Protein AF-A0A844TNK3-F1 (afdb_monomer_lite)

Foldseek 3Di:
DDDDQLDDDDPPPDDDDDPDDDDDDPPVVVLVVLLVVLQVVVLVCLVVLPLVVLLVQLVDPVSLLSPLVSLSRDLCGSLLVSLLVVSPSNNLSCLQRPDLVSQCDAHNPKGDGSLLSLLLAADPRGPCVLVVVLVSNLVSLVVHPVHCPDDCVPVCVSVVVVPPDPDDSLVSLACNQCDAIPQQDGSLNSNVVSLVLSNNQVSVVSVRDQCRAGNVRDGVVVVLVPDDPCCNCVSNCVNCVVPPRPPVVVCVVVVVD

Radius of gyration: 19.81 Å; chains: 1; bounding box: 47×44×54 Å

Structure (mmCIF, N/CA/C/O backbone):
data_AF-A0A844TNK3-F1
#
_entry.id   AF-A0A844TNK3-F1
#
loop_
_atom_site.group_PDB
_atom_site.id
_atom_site.type_symbol
_atom_site.label_atom_id
_atom_site.label_alt_id
_atom_site.label_comp_id
_atom_site.label_asym_id
_atom_site.label_entity_id
_atom_site.label_seq_id
_atom_site.pdbx_PDB_ins_code
_atom_site.Cartn_x
_atom_site.Cartn_y
_atom_site.Cartn_z
_atom_site.occupancy
_atom_site.B_iso_or_equiv
_atom_site.auth_seq_id
_atom_site.auth_comp_id
_atom_site.auth_asym_id
_atom_site.auth_atom_id
_atom_site.pdbx_PDB_model_num
ATOM 1 N N . MET A 1 1 ? 23.706 -21.342 -0.327 1.00 30.72 1 MET A N 1
ATOM 2 C CA . MET A 1 1 ? 22.531 -21.122 0.538 1.00 30.72 1 MET A CA 1
ATOM 3 C C . MET A 1 1 ? 22.368 -19.632 0.734 1.00 30.72 1 MET A C 1
ATOM 5 O O . MET A 1 1 ? 22.991 -19.133 1.653 1.00 30.72 1 MET A O 1
ATOM 9 N N . ILE A 1 2 ? 21.614 -18.955 -0.133 1.00 25.58 2 ILE A N 1
ATOM 10 C CA . ILE A 1 2 ? 20.722 -17.843 0.233 1.00 25.58 2 ILE A CA 1
ATOM 11 C C . ILE A 1 2 ? 19.610 -17.893 -0.824 1.00 25.58 2 ILE A C 1
ATOM 13 O O . ILE A 1 2 ? 19.793 -17.446 -1.951 1.00 25.58 2 ILE A O 1
ATOM 17 N N . GLU A 1 3 ? 18.521 -18.584 -0.493 1.00 30.73 3 GLU A N 1
ATOM 18 C CA . GLU A 1 3 ? 17.228 -18.426 -1.154 1.00 30.73 3 GLU A CA 1
ATOM 19 C C . GLU A 1 3 ? 16.450 -17.413 -0.320 1.00 30.73 3 GLU A C 1
ATOM 21 O O . GLU A 1 3 ? 16.136 -17.680 0.837 1.00 30.73 3 GLU A O 1
ATOM 26 N N . ALA A 1 4 ? 16.148 -16.267 -0.911 1.00 26.22 4 ALA A N 1
ATOM 27 C CA . ALA A 1 4 ? 15.059 -15.401 -0.490 1.00 26.22 4 ALA A CA 1
ATOM 28 C C . ALA A 1 4 ? 14.430 -14.871 -1.780 1.00 26.22 4 ALA A C 1
ATOM 30 O O . ALA A 1 4 ? 14.694 -13.765 -2.234 1.00 26.22 4 ALA A O 1
ATOM 31 N N . LYS A 1 5 ? 13.690 -15.750 -2.463 1.00 34.41 5 LYS A N 1
ATOM 32 C CA . LYS A 1 5 ? 12.778 -15.332 -3.527 1.00 34.41 5 LYS A CA 1
ATOM 33 C C . LYS A 1 5 ? 11.530 -14.807 -2.831 1.00 34.41 5 LYS A C 1
ATOM 35 O O . LYS A 1 5 ? 10.996 -15.507 -1.972 1.00 34.41 5 LYS A O 1
ATOM 40 N N . ASN A 1 6 ? 11.069 -13.618 -3.203 1.00 30.31 6 ASN A N 1
ATOM 41 C CA . ASN A 1 6 ? 9.762 -13.100 -2.810 1.00 30.31 6 ASN A CA 1
ATOM 42 C C . ASN A 1 6 ? 8.671 -14.069 -3.294 1.00 30.31 6 ASN A C 1
ATOM 44 O O . ASN A 1 6 ? 8.197 -14.001 -4.426 1.00 30.31 6 ASN A O 1
ATOM 48 N N . VAL A 1 7 ? 8.308 -15.020 -2.438 1.00 30.95 7 VAL A N 1
ATOM 49 C CA . VAL A 1 7 ? 7.219 -15.968 -2.648 1.00 30.95 7 VAL A CA 1
ATOM 50 C C . VAL A 1 7 ? 6.104 -15.563 -1.695 1.00 30.95 7 VAL A C 1
ATOM 52 O O . VAL A 1 7 ? 6.303 -15.507 -0.483 1.00 30.95 7 VAL A O 1
ATOM 55 N N . MET A 1 8 ? 4.923 -15.258 -2.237 1.00 29.70 8 MET A N 1
ATOM 56 C CA . MET A 1 8 ? 3.724 -15.087 -1.414 1.00 29.70 8 MET A CA 1
ATOM 57 C C . MET A 1 8 ? 3.408 -16.385 -0.654 1.00 29.70 8 MET A C 1
ATOM 59 O O . MET A 1 8 ? 3.579 -17.466 -1.222 1.00 29.70 8 MET A O 1
ATOM 63 N N . PRO A 1 9 ? 2.911 -16.311 0.594 1.00 27.38 9 PRO A N 1
ATOM 64 C CA . PRO A 1 9 ? 2.612 -17.503 1.375 1.00 27.38 9 PRO A CA 1
ATOM 65 C C . PRO A 1 9 ? 1.495 -18.311 0.698 1.00 27.38 9 PRO A C 1
ATOM 67 O O . PRO A 1 9 ? 0.414 -17.792 0.423 1.00 27.38 9 PRO A O 1
ATOM 70 N N . SER A 1 10 ? 1.760 -19.588 0.410 1.00 31.62 10 SER A N 1
ATOM 71 C CA . SER A 1 10 ? 0.723 -20.545 0.008 1.00 31.62 10 SER A CA 1
ATOM 72 C C . SER A 1 10 ? -0.099 -20.948 1.230 1.00 31.62 10 SER A C 1
ATOM 74 O O . SER A 1 10 ? 0.485 -21.165 2.292 1.00 31.62 10 SER A O 1
ATOM 76 N N . VAL A 1 11 ? -1.404 -21.153 1.069 1.00 38.62 11 VAL A N 1
ATOM 77 C CA . VAL A 1 11 ? -2.279 -21.580 2.173 1.00 38.62 11 VAL A CA 1
ATOM 78 C C . VAL A 1 11 ? -2.012 -23.036 2.609 1.00 38.62 11 VAL A C 1
ATOM 80 O O . VAL A 1 11 ? -2.251 -23.350 3.766 1.00 38.62 11 VAL A O 1
ATOM 83 N N . ASP A 1 12 ? -1.403 -23.888 1.766 1.00 31.17 12 ASP A N 1
ATOM 84 C CA . ASP A 1 12 ? -1.268 -25.337 2.047 1.00 31.17 12 ASP A CA 1
ATOM 85 C C . ASP A 1 12 ? 0.146 -25.945 1.869 1.00 31.17 12 ASP A C 1
ATOM 87 O O . ASP A 1 12 ? 0.306 -27.163 1.787 1.00 31.17 12 ASP A O 1
ATOM 91 N N . GLY A 1 13 ? 1.205 -2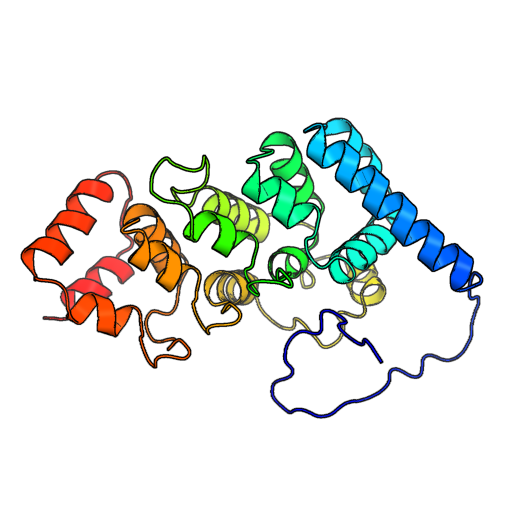5.131 1.831 1.00 32.44 13 GLY A N 1
ATOM 92 C CA . GLY A 1 13 ? 2.592 -25.582 2.047 1.00 32.44 13 GLY A CA 1
ATOM 93 C C . GLY A 1 13 ? 3.145 -26.666 1.105 1.00 32.44 13 GLY A C 1
ATOM 94 O O . GLY A 1 13 ? 4.135 -27.310 1.452 1.00 32.44 13 GLY A O 1
ATOM 95 N N . THR A 1 14 ? 2.553 -26.891 -0.071 1.00 28.20 14 THR A N 1
ATOM 96 C CA . THR A 1 14 ? 3.011 -27.919 -1.019 1.00 28.20 14 THR A CA 1
ATOM 97 C C . THR A 1 14 ? 3.582 -27.300 -2.294 1.00 28.20 14 THR A C 1
ATOM 99 O O . THR A 1 14 ? 2.940 -26.543 -3.014 1.00 28.20 14 THR A O 1
ATOM 102 N N . TYR A 1 15 ? 4.857 -27.614 -2.522 1.00 33.97 15 TYR A N 1
ATOM 103 C CA . TYR A 1 15 ? 5.708 -27.147 -3.611 1.00 33.97 15 TYR A CA 1
ATOM 104 C C . TYR A 1 15 ? 5.464 -27.998 -4.865 1.00 33.97 15 TYR A C 1
ATOM 106 O O . TYR A 1 15 ? 5.690 -29.208 -4.826 1.00 33.97 15 TYR A O 1
ATOM 114 N N . VAL A 1 16 ? 5.035 -27.388 -5.974 1.00 27.34 16 VAL A N 1
ATOM 115 C CA . VAL A 1 16 ? 4.985 -28.049 -7.291 1.00 27.34 16 VAL A CA 1
ATOM 116 C C . VAL A 1 16 ? 5.905 -27.285 -8.252 1.00 27.34 16 VAL A C 1
ATOM 118 O O . VAL A 1 16 ? 5.646 -26.111 -8.519 1.00 27.34 16 VAL A O 1
ATOM 121 N N . PRO A 1 17 ? 6.997 -27.895 -8.750 1.00 25.58 17 PRO A N 1
ATOM 122 C CA . PRO A 1 17 ? 7.856 -27.281 -9.759 1.00 25.58 17 PRO A CA 1
ATOM 123 C C . PRO A 1 17 ? 7.114 -27.156 -11.098 1.00 25.58 17 PRO A C 1
ATOM 125 O O . PRO A 1 17 ? 6.523 -28.124 -11.571 1.00 25.58 17 PRO A O 1
ATOM 128 N N . LEU A 1 18 ? 7.161 -25.974 -11.719 1.00 30.47 18 LEU A N 1
ATOM 129 C CA . LEU A 1 18 ? 6.707 -25.757 -13.096 1.00 30.47 18 LEU A CA 1
ATOM 130 C C . LEU A 1 18 ? 7.738 -26.350 -14.074 1.00 30.47 18 LEU A C 1
ATOM 132 O O . LEU A 1 18 ? 8.722 -25.694 -14.417 1.00 30.47 18 LEU A O 1
ATOM 136 N N . ASP A 1 19 ? 7.509 -27.587 -14.519 1.00 30.50 19 ASP A N 1
ATOM 137 C CA . ASP A 1 19 ? 8.165 -28.158 -15.700 1.00 30.50 19 ASP A CA 1
ATOM 138 C C . ASP A 1 19 ? 7.503 -27.579 -16.962 1.00 30.50 19 ASP A C 1
ATOM 140 O O . ASP A 1 19 ? 6.449 -28.037 -17.401 1.00 30.50 19 ASP A O 1
ATOM 144 N N . LEU A 1 20 ? 8.115 -26.545 -17.545 1.00 33.28 20 LEU A N 1
ATOM 145 C CA . LEU A 1 20 ? 7.773 -26.040 -18.877 1.00 33.28 20 LEU A CA 1
ATOM 146 C C . LEU A 1 20 ? 8.831 -26.526 -19.874 1.00 33.28 20 LEU A C 1
ATOM 148 O O . LEU A 1 20 ? 9.992 -26.108 -19.840 1.00 33.28 20 LEU A O 1
ATOM 152 N N . GLU A 1 21 ? 8.408 -27.461 -20.727 1.00 32.81 21 GLU A N 1
ATOM 153 C CA . GLU A 1 21 ? 9.190 -28.041 -21.814 1.00 32.81 21 GLU A CA 1
ATOM 154 C C . GLU A 1 21 ? 9.636 -26.993 -22.846 1.00 32.81 21 GLU A C 1
ATOM 156 O O . GLU A 1 21 ? 9.006 -25.964 -23.080 1.00 32.81 21 GLU A O 1
ATOM 161 N N . ALA A 1 22 ? 10.779 -27.301 -23.450 1.00 40.62 22 ALA A N 1
ATOM 162 C CA . ALA A 1 22 ? 11.589 -26.464 -24.314 1.00 40.62 22 ALA A CA 1
ATOM 163 C C . ALA A 1 22 ? 10.878 -25.949 -25.578 1.00 40.62 22 ALA A C 1
ATOM 165 O O . ALA A 1 22 ? 10.460 -26.742 -26.421 1.00 40.62 22 ALA A O 1
ATOM 166 N N . GLN A 1 23 ? 10.901 -24.627 -25.771 1.00 35.19 23 GLN A N 1
ATOM 167 C CA . GLN A 1 23 ? 10.960 -23.973 -27.081 1.00 35.19 23 GLN A CA 1
ATOM 168 C C . GLN A 1 23 ? 11.512 -22.543 -26.912 1.00 35.19 23 GLN A C 1
ATOM 170 O O . GLN A 1 23 ? 11.004 -21.771 -26.108 1.00 35.19 23 GLN A O 1
ATOM 175 N N . ASP A 1 24 ? 12.610 -22.262 -27.622 1.00 43.66 24 ASP A N 1
ATOM 176 C CA . ASP A 1 24 ? 13.269 -20.961 -27.829 1.00 43.66 24 ASP A CA 1
ATOM 177 C C . ASP A 1 24 ? 13.580 -20.116 -26.579 1.00 43.66 24 ASP A C 1
ATOM 179 O O . ASP A 1 24 ? 13.046 -19.031 -26.369 1.00 43.66 24 ASP A O 1
ATOM 183 N N . GLN A 1 25 ? 14.517 -20.599 -25.756 1.00 46.62 25 GLN A N 1
ATOM 184 C CA . GLN A 1 25 ? 15.120 -19.796 -24.690 1.00 46.62 25 GLN A CA 1
ATOM 185 C C . GLN A 1 25 ? 16.223 -18.903 -25.280 1.00 46.62 25 GLN A C 1
ATOM 187 O O . GLN A 1 25 ? 17.280 -19.409 -25.667 1.00 46.62 25 GLN A O 1
ATOM 192 N N . GLU A 1 26 ? 16.030 -17.577 -25.274 1.00 53.75 26 GLU A N 1
ATOM 193 C CA . GLU A 1 26 ? 17.166 -16.666 -25.065 1.00 53.75 26 GLU A CA 1
ATOM 194 C C . GLU A 1 26 ? 18.015 -17.242 -23.919 1.00 53.75 26 GLU A C 1
ATOM 196 O O . GLU A 1 26 ? 17.450 -17.751 -22.939 1.00 53.75 26 GLU A O 1
ATOM 201 N N . PRO A 1 27 ? 19.356 -17.258 -24.023 1.00 63.34 27 PRO A N 1
ATOM 202 C CA . PRO A 1 27 ? 20.173 -17.831 -22.966 1.00 63.34 27 PRO A CA 1
ATOM 203 C C . PRO A 1 27 ? 19.810 -17.115 -21.662 1.00 63.34 27 PRO A C 1
ATOM 205 O O . PRO A 1 27 ? 19.945 -15.900 -21.585 1.00 63.34 27 PRO A O 1
ATOM 208 N N . ARG A 1 28 ? 19.327 -17.858 -20.651 1.00 64.94 28 ARG A N 1
ATOM 209 C CA . ARG A 1 28 ? 18.784 -17.309 -19.384 1.00 64.94 28 ARG A CA 1
ATOM 210 C C . ARG A 1 28 ? 19.639 -16.187 -18.775 1.00 64.94 28 ARG A C 1
ATOM 212 O O . ARG A 1 28 ? 19.110 -15.267 -18.179 1.00 64.94 28 ARG A O 1
ATOM 219 N N . ILE A 1 29 ? 20.953 -16.240 -18.990 1.00 69.75 29 ILE A N 1
ATOM 220 C CA . ILE A 1 29 ? 21.923 -15.222 -18.568 1.00 69.75 29 ILE A CA 1
ATOM 221 C C . ILE A 1 29 ? 21.682 -13.855 -19.242 1.00 69.75 29 ILE A C 1
ATOM 223 O O . ILE A 1 29 ? 21.763 -12.831 -18.573 1.00 69.75 29 ILE A O 1
ATOM 227 N N . GLU A 1 30 ? 21.403 -13.815 -20.547 1.00 75.69 30 GLU A N 1
ATOM 228 C CA . GLU A 1 30 ? 21.105 -12.571 -21.276 1.00 75.69 30 GLU A CA 1
ATOM 229 C C . GLU A 1 30 ? 19.744 -11.998 -20.869 1.00 75.69 30 GLU A C 1
ATOM 231 O O . GLU A 1 30 ? 19.615 -10.784 -20.712 1.00 75.69 30 GLU A O 1
ATOM 236 N N . HIS A 1 31 ? 18.762 -12.870 -20.624 1.00 77.88 31 HIS A N 1
ATOM 237 C CA . HIS A 1 31 ? 17.445 -12.488 -20.119 1.00 77.88 31 HIS A CA 1
ATOM 238 C C . HIS A 1 31 ? 17.534 -11.848 -18.724 1.00 77.88 31 HIS A C 1
ATOM 240 O O . HIS A 1 31 ? 17.076 -10.723 -18.531 1.00 77.88 31 HIS A O 1
ATOM 246 N N . ASP A 1 32 ? 18.194 -12.511 -17.770 1.00 75.62 32 ASP A N 1
ATOM 247 C CA . ASP A 1 32 ? 18.349 -12.008 -16.400 1.00 75.62 32 ASP A CA 1
ATOM 248 C C . ASP A 1 32 ? 19.133 -10.682 -16.373 1.00 75.62 32 ASP A C 1
ATOM 250 O O . ASP A 1 32 ? 18.745 -9.734 -15.689 1.00 75.62 32 ASP A O 1
ATOM 254 N N . ALA A 1 33 ? 20.181 -10.557 -17.198 1.00 82.19 33 ALA A N 1
ATOM 255 C CA . ALA A 1 33 ? 20.924 -9.305 -17.352 1.00 82.19 33 ALA A CA 1
ATOM 256 C C . ALA A 1 33 ? 20.053 -8.171 -17.925 1.00 82.19 33 ALA A C 1
ATOM 258 O O . ALA A 1 33 ? 20.218 -7.001 -17.566 1.00 82.19 33 ALA A O 1
ATOM 259 N N . ARG A 1 34 ? 19.109 -8.500 -18.816 1.00 81.25 34 ARG A N 1
ATOM 260 C CA . ARG A 1 34 ? 18.163 -7.531 -19.374 1.00 81.25 34 ARG A CA 1
ATOM 261 C C . ARG A 1 34 ? 17.149 -7.071 -18.329 1.00 81.25 34 ARG A C 1
ATOM 263 O O . ARG A 1 34 ? 16.899 -5.868 -18.250 1.00 81.25 34 ARG A O 1
ATOM 270 N N . VAL A 1 35 ? 16.616 -7.992 -17.523 1.00 81.00 35 VAL A N 1
ATOM 271 C CA . VAL A 1 35 ? 15.717 -7.690 -16.395 1.00 81.00 35 VAL A CA 1
ATOM 272 C C . VAL A 1 35 ? 16.406 -6.772 -15.386 1.00 81.00 35 VAL A C 1
ATOM 274 O O . VAL A 1 35 ? 15.840 -5.746 -15.004 1.00 81.00 35 VAL A O 1
ATOM 277 N N . GLU A 1 36 ? 17.646 -7.080 -15.002 1.00 83.06 36 GLU A N 1
ATOM 278 C CA . GLU A 1 36 ? 18.421 -6.267 -14.058 1.00 83.06 36 GLU A CA 1
ATOM 279 C C . GLU A 1 36 ? 18.688 -4.858 -14.611 1.00 83.06 36 GLU A C 1
ATOM 281 O O . GLU A 1 36 ? 18.442 -3.858 -13.930 1.00 83.06 36 GLU A O 1
ATOM 286 N N . SER A 1 37 ? 19.123 -4.760 -15.872 1.00 86.19 37 SER A N 1
ATOM 287 C CA . SER A 1 37 ? 19.380 -3.475 -16.530 1.00 86.19 37 SER A CA 1
ATOM 288 C C . SER A 1 37 ? 18.127 -2.600 -16.599 1.00 86.19 37 SER A C 1
ATOM 290 O O . SER A 1 37 ? 18.209 -1.411 -16.297 1.00 86.19 37 SER A O 1
ATOM 292 N N . LEU A 1 38 ? 16.980 -3.169 -16.985 1.00 84.25 38 LEU A N 1
ATOM 293 C CA . LEU A 1 38 ? 15.709 -2.440 -17.070 1.00 84.25 38 LEU A CA 1
ATOM 294 C C . LEU A 1 38 ? 15.199 -2.023 -15.688 1.00 84.25 38 LEU A C 1
ATOM 296 O O . LEU A 1 38 ? 14.701 -0.911 -15.521 1.00 84.25 38 LEU A O 1
ATOM 300 N N . SER A 1 39 ? 15.352 -2.889 -14.685 1.00 83.75 39 SER A N 1
ATOM 301 C CA . SER A 1 39 ? 14.960 -2.587 -13.304 1.00 83.75 39 SER A CA 1
ATOM 302 C C . SER A 1 39 ? 15.769 -1.425 -12.736 1.00 83.75 39 SER A C 1
ATOM 304 O O . SER A 1 39 ? 15.210 -0.541 -12.084 1.00 83.75 39 SER A O 1
ATOM 306 N N . LYS A 1 40 ? 17.076 -1.396 -13.026 1.00 86.12 40 LYS A N 1
ATOM 307 C CA . LYS A 1 40 ? 17.966 -0.301 -12.642 1.00 86.12 40 LYS A CA 1
ATOM 308 C C . LYS A 1 40 ? 17.610 1.000 -13.359 1.00 86.12 40 LYS A C 1
ATOM 310 O O . LYS A 1 40 ? 17.485 2.026 -12.701 1.00 86.12 40 LYS A O 1
ATOM 315 N N . GLU A 1 41 ? 17.413 0.947 -14.675 1.00 88.38 41 GLU A N 1
ATOM 316 C CA . GLU A 1 41 ? 17.029 2.114 -15.477 1.00 88.38 41 GLU A CA 1
ATOM 317 C C . GLU A 1 41 ? 15.707 2.717 -14.986 1.00 88.38 41 GLU A C 1
ATOM 319 O O . GLU A 1 41 ? 15.616 3.926 -14.777 1.00 88.38 41 GLU A O 1
ATOM 324 N N . LEU A 1 42 ? 14.704 1.881 -14.695 1.00 85.25 42 LEU A N 1
ATOM 325 C CA . LEU A 1 42 ? 13.476 2.390 -14.101 1.00 85.25 42 LEU A CA 1
ATOM 326 C C . LEU A 1 42 ? 13.736 3.001 -12.725 1.00 85.25 42 LEU A C 1
ATOM 328 O O . LEU A 1 42 ? 13.212 4.073 -12.441 1.00 85.25 42 LEU A O 1
ATOM 332 N N . HIS A 1 43 ? 14.495 2.330 -11.856 1.00 86.56 43 HIS A N 1
ATOM 333 C CA . HIS A 1 43 ? 14.774 2.865 -10.526 1.00 86.56 43 HIS A CA 1
ATOM 334 C C . HIS A 1 43 ? 15.402 4.263 -10.605 1.00 86.56 43 HIS A C 1
ATOM 336 O O . HIS A 1 43 ? 14.985 5.155 -9.874 1.00 86.56 43 HIS A O 1
ATOM 342 N N . GLU A 1 44 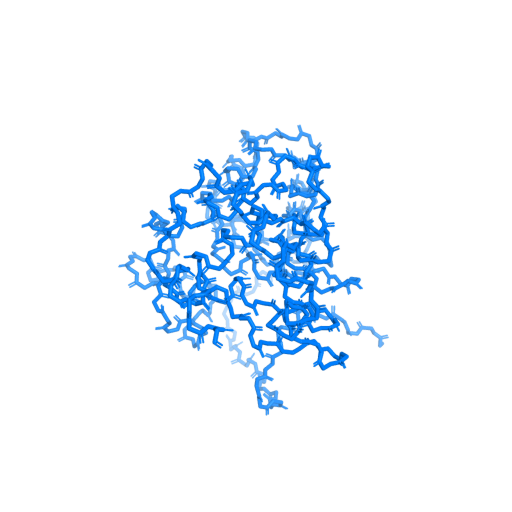? 16.321 4.483 -11.546 1.00 88.69 44 GLU A N 1
ATOM 343 C CA . GLU A 1 44 ? 16.898 5.802 -11.826 1.00 88.69 44 GLU A CA 1
ATOM 344 C C . GLU A 1 44 ? 15.832 6.812 -12.293 1.00 88.69 44 GLU A C 1
ATOM 346 O O . GLU A 1 44 ? 15.780 7.930 -11.781 1.00 88.69 44 GLU A O 1
ATOM 351 N N . TYR A 1 45 ? 14.928 6.438 -13.206 1.00 90.00 45 TYR A N 1
ATOM 352 C CA . TYR A 1 45 ? 13.842 7.330 -13.646 1.00 90.00 45 TYR A CA 1
ATOM 353 C C . TYR A 1 45 ? 12.840 7.661 -12.539 1.00 90.00 45 TYR A C 1
ATOM 355 O O . TYR A 1 45 ? 12.369 8.795 -12.466 1.00 90.00 45 TYR A O 1
ATOM 363 N N . VAL A 1 46 ? 12.552 6.706 -11.654 1.00 88.25 46 VAL A N 1
ATOM 364 C CA . VAL A 1 46 ? 11.706 6.917 -10.475 1.00 88.25 46 VAL A CA 1
ATOM 365 C C . VAL A 1 46 ? 12.394 7.865 -9.490 1.00 88.25 46 VAL A C 1
ATOM 367 O O . VAL A 1 46 ? 11.758 8.792 -9.003 1.00 88.25 46 VAL A O 1
ATOM 370 N N . GLN A 1 47 ? 13.694 7.688 -9.235 1.00 88.31 47 GLN A N 1
ATOM 371 C CA . GLN A 1 47 ? 14.478 8.585 -8.376 1.00 88.31 47 GLN A CA 1
ATOM 372 C C . GLN A 1 47 ? 14.523 10.026 -8.897 1.00 88.31 47 GLN A C 1
ATOM 374 O O . GLN A 1 47 ? 14.588 10.969 -8.112 1.00 88.31 47 GLN A O 1
ATOM 379 N N . LEU A 1 48 ? 14.488 10.197 -10.218 1.00 89.12 48 LEU A N 1
ATOM 380 C CA . LEU A 1 48 ? 14.438 11.503 -10.875 1.00 89.12 48 LEU A CA 1
ATOM 381 C C . LEU A 1 48 ? 13.014 12.074 -10.998 1.00 89.12 48 LEU A C 1
ATOM 383 O O . LEU A 1 48 ? 12.867 13.159 -11.557 1.00 89.12 48 LEU A O 1
ATOM 387 N N . ASP A 1 49 ? 11.992 11.351 -10.523 1.00 88.19 49 ASP A N 1
ATOM 388 C CA . ASP A 1 49 ? 10.563 11.652 -10.705 1.00 88.19 49 ASP A CA 1
ATOM 389 C C . ASP A 1 49 ? 10.192 11.936 -12.177 1.00 88.19 49 ASP A C 1
ATOM 391 O O . ASP A 1 49 ? 9.375 12.795 -12.507 1.00 88.19 49 ASP A O 1
ATOM 395 N N . ASN A 1 50 ? 10.834 11.221 -13.109 1.00 91.00 50 ASN A N 1
ATOM 396 C CA . ASN A 1 50 ? 10.667 11.440 -14.542 1.00 91.00 50 ASN A CA 1
ATOM 397 C C . ASN A 1 50 ? 9.522 10.588 -15.104 1.00 91.00 50 ASN A C 1
ATOM 399 O O . ASN A 1 50 ? 9.734 9.535 -15.711 1.00 91.00 50 ASN A O 1
ATOM 403 N N . ALA A 1 51 ? 8.293 11.066 -14.915 1.00 89.62 51 ALA A N 1
ATOM 404 C CA . ALA A 1 51 ? 7.082 10.375 -15.351 1.00 89.62 51 ALA A CA 1
ATOM 405 C C . ALA A 1 51 ? 7.031 10.103 -16.865 1.00 89.62 51 ALA A C 1
ATOM 407 O O . ALA A 1 51 ? 6.484 9.082 -17.283 1.00 89.62 51 ALA A O 1
ATOM 408 N N . ASP A 1 52 ? 7.609 10.979 -17.691 1.00 90.12 52 ASP A N 1
ATOM 409 C CA . ASP A 1 52 ? 7.626 10.806 -19.146 1.00 90.12 52 ASP A CA 1
ATOM 410 C C . ASP A 1 52 ? 8.538 9.648 -19.560 1.00 90.12 52 ASP A C 1
ATOM 412 O O . ASP A 1 52 ? 8.108 8.773 -20.309 1.00 90.12 52 ASP A O 1
ATOM 416 N N . ALA A 1 53 ? 9.744 9.567 -18.990 1.00 88.50 53 ALA A N 1
ATOM 417 C CA . ALA A 1 53 ? 10.657 8.454 -19.246 1.00 88.50 53 ALA A CA 1
ATOM 418 C C . ALA A 1 53 ? 10.090 7.117 -18.748 1.00 88.50 53 ALA A C 1
ATOM 420 O O . ALA A 1 53 ? 10.180 6.106 -19.445 1.00 88.50 53 ALA A O 1
ATOM 421 N N . VAL A 1 54 ? 9.447 7.110 -17.573 1.00 87.69 54 VAL A N 1
ATOM 422 C CA . VAL A 1 54 ? 8.745 5.922 -17.059 1.00 87.69 54 VAL A CA 1
ATOM 423 C C . VAL A 1 54 ? 7.615 5.512 -18.006 1.00 87.69 54 VAL A C 1
ATOM 425 O O . VAL A 1 54 ? 7.457 4.329 -18.307 1.00 87.69 54 VAL A O 1
ATOM 428 N N . ARG A 1 55 ? 6.843 6.474 -18.524 1.00 88.81 55 ARG A N 1
ATOM 429 C CA . ARG A 1 55 ? 5.750 6.199 -19.462 1.00 88.81 55 ARG A CA 1
ATOM 430 C C . ARG A 1 55 ? 6.265 5.628 -20.774 1.00 88.81 55 ARG A C 1
ATOM 432 O O . ARG A 1 55 ? 5.688 4.658 -21.260 1.00 88.81 55 ARG A O 1
ATOM 439 N N . ASP A 1 56 ? 7.333 6.188 -21.326 1.00 87.94 56 ASP A N 1
ATOM 440 C CA . ASP A 1 56 ? 7.946 5.704 -22.563 1.00 87.94 56 ASP A CA 1
ATOM 441 C C . ASP A 1 56 ? 8.505 4.287 -22.381 1.00 87.94 56 ASP A C 1
ATOM 443 O O . ASP A 1 56 ? 8.285 3.417 -23.228 1.00 87.94 56 ASP A O 1
ATOM 447 N N . LEU A 1 57 ? 9.141 4.018 -21.235 1.00 85.19 57 LEU A N 1
ATOM 448 C CA . LEU A 1 57 ? 9.678 2.701 -20.898 1.00 85.19 57 LEU A CA 1
ATOM 449 C C . LEU A 1 57 ? 8.573 1.639 -20.787 1.00 85.19 57 LEU A C 1
ATOM 451 O O . LEU A 1 57 ? 8.721 0.540 -21.329 1.00 85.19 57 LEU A O 1
ATOM 455 N N . LEU A 1 58 ? 7.461 1.982 -20.126 1.00 81.12 58 LEU A N 1
ATOM 456 C CA . LEU A 1 58 ? 6.308 1.099 -19.909 1.00 81.12 58 LEU A CA 1
ATOM 457 C C . LEU A 1 58 ? 5.349 1.025 -21.107 1.00 81.12 58 LEU A C 1
ATOM 459 O O . LEU A 1 58 ? 4.463 0.176 -21.120 1.00 81.12 58 LEU A O 1
ATOM 463 N N . SER A 1 59 ? 5.510 1.880 -22.121 1.00 81.50 59 SER A N 1
ATOM 464 C CA . SER A 1 59 ? 4.695 1.834 -23.347 1.00 81.50 59 SER A CA 1
ATOM 465 C C . SER A 1 59 ? 5.069 0.675 -24.275 1.00 81.50 59 SER A C 1
ATOM 467 O O . SER A 1 59 ? 4.341 0.391 -25.224 1.00 81.50 59 SER A O 1
ATOM 469 N N . ASN A 1 60 ? 6.201 0.011 -24.029 1.00 79.56 60 ASN A N 1
ATOM 470 C CA . ASN A 1 60 ? 6.612 -1.184 -24.753 1.00 79.56 60 ASN A CA 1
ATOM 471 C C . ASN A 1 60 ? 6.206 -2.443 -23.971 1.00 79.56 60 ASN A C 1
ATOM 473 O O . ASN A 1 60 ? 6.814 -2.761 -22.948 1.00 79.56 60 ASN A O 1
ATOM 477 N N . ASP A 1 61 ? 5.229 -3.191 -24.488 1.00 68.19 61 ASP A N 1
ATOM 478 C CA . ASP A 1 61 ? 4.695 -4.406 -23.851 1.00 68.19 61 ASP A CA 1
ATOM 479 C C . ASP A 1 61 ? 5.778 -5.464 -23.555 1.00 68.19 61 ASP A C 1
ATOM 481 O O . ASP A 1 61 ? 5.708 -6.166 -22.545 1.00 68.19 61 ASP A O 1
ATOM 485 N N . GLY A 1 62 ? 6.826 -5.549 -24.386 1.00 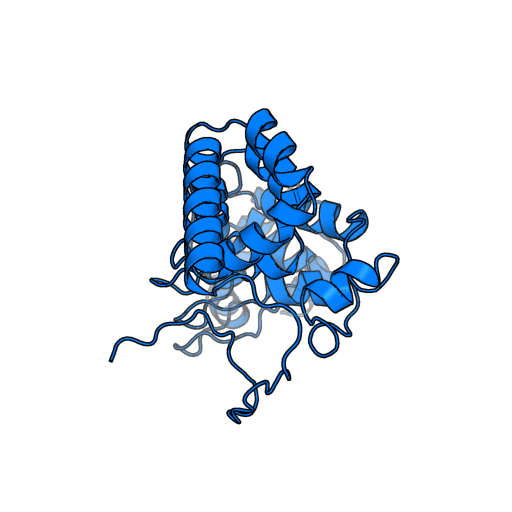70.75 62 GLY A N 1
ATOM 486 C CA . GLY A 1 62 ? 7.956 -6.453 -24.149 1.00 70.75 62 GLY A CA 1
ATOM 487 C C . GLY A 1 62 ? 8.795 -6.054 -22.931 1.00 70.75 62 GLY A C 1
ATOM 488 O O . GLY A 1 62 ? 9.248 -6.913 -22.176 1.00 70.75 62 GLY A O 1
ATOM 489 N N . ASN A 1 63 ? 8.947 -4.749 -22.692 1.00 72.19 63 ASN A N 1
ATOM 490 C CA . ASN A 1 63 ? 9.633 -4.236 -21.507 1.00 72.19 63 ASN A CA 1
ATOM 491 C C . ASN A 1 63 ? 8.771 -4.390 -20.251 1.00 72.19 63 ASN A C 1
ATOM 493 O O . ASN A 1 63 ? 9.318 -4.671 -19.189 1.00 72.19 63 ASN A O 1
ATOM 497 N N . LEU A 1 64 ? 7.444 -4.245 -20.363 1.00 72.38 64 LEU A N 1
ATOM 498 C CA . LEU A 1 64 ? 6.521 -4.376 -19.231 1.00 72.38 64 LEU A CA 1
ATOM 499 C C . LEU A 1 64 ? 6.640 -5.752 -18.559 1.00 72.38 64 LEU A C 1
ATOM 501 O O . LEU A 1 64 ? 6.657 -5.835 -17.333 1.00 72.38 64 LEU A O 1
ATOM 505 N N . LYS A 1 65 ? 6.780 -6.826 -19.348 1.00 72.12 65 LYS A N 1
ATOM 506 C CA . LYS A 1 65 ? 6.941 -8.187 -18.815 1.00 72.12 65 LYS A CA 1
ATOM 507 C C . LYS A 1 65 ? 8.225 -8.339 -17.999 1.00 72.12 65 LYS A C 1
ATOM 509 O O . LYS A 1 65 ? 8.171 -8.744 -16.840 1.00 72.12 65 LYS A O 1
ATOM 514 N N . LEU A 1 66 ? 9.358 -7.980 -18.603 1.00 73.12 66 LEU A N 1
ATOM 515 C CA . LEU A 1 66 ? 10.676 -8.036 -17.963 1.00 73.12 66 LEU A CA 1
ATOM 516 C C . LEU A 1 66 ? 10.721 -7.150 -16.717 1.00 73.12 66 LEU A C 1
ATOM 518 O O . LEU A 1 66 ? 11.342 -7.486 -15.714 1.00 73.12 66 LEU A O 1
ATOM 522 N N . PHE A 1 67 ? 10.023 -6.020 -16.775 1.00 76.69 67 PHE A N 1
ATOM 523 C CA . PHE A 1 67 ? 9.922 -5.098 -15.666 1.00 76.69 67 PHE A CA 1
ATOM 524 C C . PHE A 1 67 ? 9.146 -5.680 -14.479 1.00 76.69 67 PHE A C 1
ATOM 526 O O . PHE A 1 67 ? 9.634 -5.635 -13.351 1.00 76.69 67 PHE A O 1
ATOM 533 N N . VAL A 1 68 ? 7.952 -6.232 -14.714 1.00 73.31 68 VAL A N 1
ATOM 534 C CA . VAL A 1 68 ? 7.151 -6.857 -13.652 1.00 73.31 68 VAL A CA 1
ATOM 535 C C . VAL A 1 68 ? 7.944 -7.989 -12.998 1.00 73.31 68 VAL A C 1
ATOM 537 O O . VAL A 1 68 ? 7.971 -8.087 -11.775 1.00 73.31 68 VAL A O 1
ATOM 540 N N . GLU A 1 69 ? 8.667 -8.786 -13.784 1.00 76.19 69 GLU A N 1
ATOM 541 C CA . GLU A 1 69 ? 9.573 -9.805 -13.252 1.00 76.19 69 GLU A CA 1
ATOM 542 C C . GLU A 1 69 ? 10.672 -9.207 -12.357 1.00 76.19 69 GLU A C 1
ATOM 544 O O . GLU A 1 69 ? 10.877 -9.672 -11.234 1.00 76.19 69 GLU A O 1
ATOM 549 N N . GLY A 1 70 ? 11.314 -8.126 -12.799 1.00 75.00 70 GLY A N 1
ATOM 550 C CA . GLY A 1 70 ? 12.305 -7.400 -12.008 1.00 75.00 70 GLY A CA 1
ATOM 551 C C . GLY A 1 70 ? 11.753 -6.819 -10.702 1.00 75.00 70 GLY A C 1
ATOM 552 O O . GLY A 1 70 ? 12.426 -6.855 -9.670 1.00 75.00 70 GLY A O 1
ATOM 553 N N . LEU A 1 71 ? 10.499 -6.352 -10.696 1.00 77.94 71 LEU A N 1
ATOM 554 C CA . LEU A 1 71 ? 9.831 -5.897 -9.473 1.00 77.94 71 LEU A CA 1
ATOM 555 C C . LEU A 1 71 ? 9.680 -7.015 -8.442 1.00 77.94 71 LEU A C 1
ATOM 557 O O . LEU A 1 71 ? 9.903 -6.766 -7.258 1.00 77.94 71 LEU A O 1
ATOM 561 N N . TYR A 1 72 ? 9.312 -8.223 -8.877 1.00 73.06 72 TYR A N 1
ATOM 562 C CA . TYR A 1 72 ? 9.182 -9.381 -7.989 1.00 73.06 72 TYR A CA 1
ATOM 563 C C . TYR A 1 72 ? 10.533 -9.833 -7.427 1.00 73.06 72 TYR A C 1
ATOM 565 O O . TYR A 1 72 ? 10.596 -10.318 -6.298 1.00 73.06 72 TYR A O 1
ATOM 573 N N . GLN A 1 73 ? 11.615 -9.664 -8.186 1.00 73.19 73 GLN A N 1
ATOM 574 C CA . GLN A 1 73 ? 12.964 -10.034 -7.757 1.00 73.19 73 GLN A CA 1
ATOM 575 C C . GLN A 1 73 ? 13.604 -9.006 -6.810 1.00 73.19 73 GLN A C 1
ATOM 577 O O . GLN A 1 73 ? 14.552 -9.344 -6.102 1.00 73.19 73 GLN A O 1
ATOM 582 N N . SER A 1 74 ? 13.097 -7.769 -6.769 1.00 73.69 74 SER A N 1
ATOM 583 C CA . SER A 1 74 ? 13.662 -6.712 -5.930 1.00 73.69 74 SER A CA 1
ATOM 584 C C . SER A 1 74 ? 13.139 -6.766 -4.484 1.00 73.69 74 SER A C 1
ATOM 586 O O . SER A 1 74 ? 11.923 -6.790 -4.276 1.00 73.69 74 SER A O 1
ATOM 588 N N . PRO A 1 75 ? 14.021 -6.717 -3.467 1.00 70.69 75 PRO A N 1
ATOM 589 C CA . PRO A 1 75 ? 13.619 -6.709 -2.057 1.00 70.69 75 PRO A CA 1
ATOM 590 C C . PRO A 1 75 ? 12.951 -5.396 -1.629 1.00 70.69 75 PRO A C 1
ATOM 592 O O . PRO A 1 75 ? 12.106 -5.374 -0.734 1.00 70.69 75 PRO A O 1
ATOM 595 N N . TYR A 1 76 ? 13.309 -4.295 -2.292 1.00 75.81 76 TYR A N 1
ATOM 596 C CA . TYR A 1 76 ? 12.671 -2.994 -2.158 1.00 75.81 76 TYR A CA 1
ATOM 597 C C . TYR A 1 76 ? 12.449 -2.438 -3.559 1.00 75.81 76 TYR A C 1
ATOM 599 O O . TYR A 1 76 ? 13.322 -1.824 -4.176 1.00 75.81 76 TYR A O 1
ATOM 607 N N . SER A 1 77 ? 11.280 -2.751 -4.108 1.00 82.44 77 SER A N 1
ATOM 608 C CA . SER A 1 77 ? 10.979 -2.442 -5.499 1.00 82.44 77 SER A CA 1
ATOM 609 C C . SER A 1 77 ? 10.882 -0.931 -5.747 1.00 82.44 77 SER A C 1
ATOM 611 O O . SER A 1 77 ? 10.553 -0.153 -4.849 1.00 82.44 77 SER A O 1
ATOM 613 N N . SER A 1 78 ? 11.117 -0.496 -6.989 1.00 85.19 78 SER A N 1
ATOM 614 C CA . SER A 1 78 ? 10.998 0.921 -7.371 1.00 85.19 78 SER A CA 1
ATOM 615 C C . SER A 1 78 ? 9.607 1.499 -7.087 1.00 85.19 78 SER A C 1
ATOM 617 O O . SER A 1 78 ? 9.471 2.702 -6.902 1.00 85.19 78 SER A O 1
ATOM 619 N N . LEU A 1 79 ? 8.586 0.643 -6.979 1.00 86.06 79 LEU A N 1
ATOM 620 C CA . LEU A 1 79 ? 7.252 1.029 -6.534 1.00 86.06 79 LEU A CA 1
ATOM 621 C C . LEU A 1 79 ? 7.221 1.460 -5.062 1.00 86.06 79 LEU A C 1
ATOM 623 O O . LEU A 1 79 ? 6.624 2.485 -4.742 1.00 86.06 79 LEU A O 1
ATOM 627 N N . HIS A 1 80 ? 7.879 0.709 -4.172 1.00 88.44 80 HIS A N 1
ATOM 628 C CA . HIS A 1 80 ? 8.000 1.094 -2.765 1.00 88.44 80 HIS A CA 1
ATOM 629 C C . HIS A 1 80 ? 8.728 2.432 -2.637 1.00 88.44 80 HIS A C 1
ATOM 631 O O . HIS A 1 80 ? 8.256 3.306 -1.917 1.00 88.44 80 HIS A O 1
ATOM 637 N N . TYR A 1 81 ? 9.807 2.620 -3.406 1.00 88.69 81 TYR A N 1
ATOM 638 C CA . TYR A 1 81 ? 10.542 3.883 -3.438 1.00 88.69 81 TYR A CA 1
ATOM 639 C C . TYR A 1 81 ? 9.663 5.051 -3.898 1.00 88.69 81 TYR A C 1
ATOM 641 O O . TYR A 1 81 ? 9.654 6.096 -3.247 1.00 88.69 81 TYR A O 1
ATOM 649 N N . ALA A 1 82 ? 8.915 4.872 -4.994 1.00 89.56 82 ALA A N 1
ATOM 650 C CA . ALA A 1 82 ? 8.031 5.900 -5.538 1.00 89.56 82 ALA A CA 1
ATOM 651 C C . ALA A 1 82 ? 6.974 6.332 -4.514 1.00 89.56 82 ALA A C 1
ATOM 653 O O . ALA A 1 82 ? 6.707 7.524 -4.362 1.00 89.56 82 ALA A O 1
ATOM 654 N N . VAL A 1 83 ? 6.400 5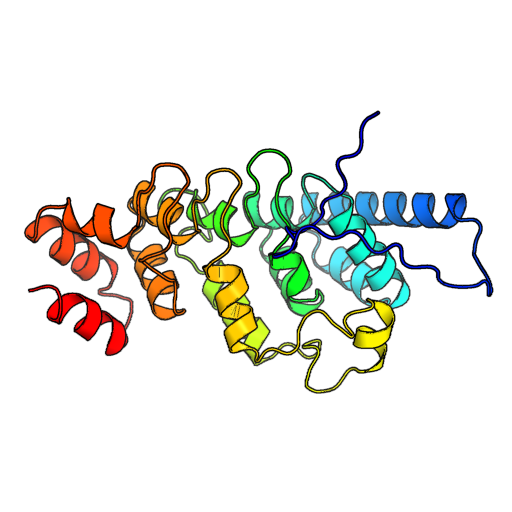.365 -3.789 1.00 89.88 83 VAL A N 1
ATOM 655 C CA . VAL A 1 83 ? 5.448 5.643 -2.712 1.00 89.88 83 VAL A CA 1
ATOM 656 C C . VAL A 1 83 ? 6.115 6.360 -1.549 1.00 89.88 83 VAL A C 1
ATOM 658 O O . VAL A 1 83 ? 5.598 7.389 -1.141 1.00 89.88 83 VAL A O 1
ATOM 661 N N . ASP A 1 84 ? 7.238 5.860 -1.036 1.00 89.38 84 ASP A N 1
ATOM 662 C CA . ASP A 1 84 ? 7.889 6.391 0.172 1.00 89.38 84 ASP A CA 1
ATOM 663 C C . ASP A 1 84 ? 8.484 7.798 -0.019 1.00 89.38 84 ASP A C 1
ATOM 665 O O . ASP A 1 84 ? 8.569 8.568 0.937 1.00 89.38 84 ASP A O 1
ATOM 669 N N . ASN A 1 85 ? 8.862 8.150 -1.254 1.00 88.50 85 ASN A N 1
ATOM 670 C CA . ASN A 1 85 ? 9.392 9.471 -1.619 1.00 88.50 85 ASN A CA 1
ATOM 671 C C . ASN A 1 85 ? 8.339 10.392 -2.256 1.00 88.50 85 ASN A C 1
ATOM 673 O O . ASN A 1 85 ? 8.674 11.486 -2.703 1.00 88.50 85 ASN A O 1
ATOM 677 N N . ALA A 1 86 ? 7.073 9.965 -2.294 1.00 85.50 86 ALA A N 1
ATOM 678 C CA . ALA A 1 86 ? 5.959 10.712 -2.869 1.00 85.50 86 ALA A CA 1
ATOM 679 C C . ALA A 1 86 ? 6.184 11.206 -4.313 1.00 85.50 86 ALA A C 1
ATOM 681 O O . ALA A 1 86 ? 5.794 12.323 -4.656 1.00 85.50 86 ALA A O 1
ATOM 682 N N . CYS A 1 87 ? 6.760 10.359 -5.169 1.00 85.94 87 CYS A N 1
ATOM 683 C CA . CYS A 1 87 ? 6.947 10.615 -6.600 1.00 85.94 87 CYS A CA 1
ATOM 684 C C . CYS A 1 87 ? 5.587 10.602 -7.320 1.00 85.94 87 CYS A C 1
ATOM 686 O O . CYS A 1 87 ? 5.186 9.586 -7.887 1.00 85.94 87 CYS A O 1
ATOM 688 N N . GLY A 1 88 ? 4.806 11.677 -7.192 1.00 81.75 88 GLY A N 1
ATOM 689 C CA . GLY A 1 88 ? 3.389 11.700 -7.562 1.00 81.75 88 GLY A CA 1
ATOM 690 C C . GLY A 1 88 ? 3.129 11.488 -9.046 1.00 81.75 88 GLY A C 1
ATOM 691 O O . GLY A 1 88 ? 2.291 10.659 -9.405 1.00 81.75 88 GLY A O 1
ATOM 692 N N . ASP A 1 89 ? 3.883 12.165 -9.909 1.00 85.44 89 ASP A N 1
ATOM 693 C CA . ASP A 1 89 ? 3.701 12.050 -11.356 1.00 85.44 89 ASP A CA 1
ATOM 694 C C . ASP A 1 89 ? 4.096 10.651 -11.847 1.00 85.44 89 ASP A C 1
ATOM 696 O O . ASP A 1 89 ? 3.382 10.033 -12.644 1.00 85.44 89 ASP A O 1
ATOM 700 N N . VAL A 1 90 ? 5.193 10.102 -11.316 1.00 87.31 90 VAL A N 1
ATOM 701 C CA . VAL A 1 90 ? 5.606 8.720 -11.581 1.00 87.31 90 VAL A CA 1
ATOM 702 C C . VAL A 1 90 ? 4.580 7.722 -11.050 1.00 87.31 90 VAL A C 1
ATOM 704 O O . VAL A 1 90 ? 4.230 6.781 -11.760 1.00 87.31 90 VAL A O 1
ATOM 707 N N . LEU A 1 91 ? 4.051 7.922 -9.842 1.00 85.94 91 LEU A N 1
ATOM 708 C CA . LEU A 1 91 ? 3.035 7.052 -9.250 1.00 85.94 91 LEU A CA 1
ATOM 709 C C . LEU A 1 91 ? 1.788 6.966 -10.112 1.00 85.94 91 LEU A C 1
ATOM 711 O O . LEU A 1 91 ? 1.292 5.864 -10.307 1.00 85.94 91 LEU A O 1
ATOM 715 N N . VAL A 1 92 ? 1.315 8.082 -10.669 1.00 82.94 92 VAL A N 1
ATOM 716 C CA . VAL A 1 92 ? 0.173 8.086 -11.596 1.00 82.94 92 VAL A CA 1
ATOM 717 C C . VAL A 1 92 ? 0.456 7.212 -12.820 1.00 82.94 92 VAL A C 1
ATOM 719 O O . VAL A 1 92 ? -0.414 6.455 -13.247 1.00 82.94 92 VAL A O 1
ATOM 722 N N . VAL A 1 93 ? 1.675 7.261 -13.365 1.00 85.62 93 VAL A N 1
ATOM 723 C CA . VAL A 1 93 ? 2.067 6.416 -14.505 1.00 85.62 93 VAL A CA 1
ATOM 724 C C . VAL A 1 93 ? 2.165 4.942 -14.109 1.00 85.62 93 VAL A C 1
ATOM 726 O O . VAL A 1 93 ? 1.659 4.085 -14.833 1.00 85.62 93 VAL A O 1
ATOM 729 N N . LEU A 1 94 ? 2.776 4.634 -12.962 1.00 84.56 94 LEU A N 1
ATOM 730 C CA . LEU A 1 94 ? 2.867 3.265 -12.447 1.00 84.56 94 LEU A CA 1
ATOM 731 C C . LEU A 1 94 ? 1.469 2.695 -12.159 1.00 84.56 94 LEU A C 1
ATOM 733 O O . LEU A 1 94 ? 1.188 1.548 -12.483 1.00 84.56 94 LEU A O 1
ATOM 737 N N . LEU A 1 95 ? 0.569 3.508 -11.614 1.00 79.75 95 LEU A N 1
ATOM 738 C CA . LEU A 1 95 ? -0.827 3.167 -11.344 1.00 79.75 95 LEU A CA 1
ATOM 739 C C . LEU A 1 95 ? -1.632 2.888 -12.624 1.00 79.75 95 LEU A C 1
ATOM 741 O O . LEU A 1 95 ? -2.453 1.976 -12.624 1.00 79.75 95 LEU A O 1
ATOM 745 N N . ASP A 1 96 ? -1.382 3.637 -13.703 1.00 79.31 96 ASP A N 1
ATOM 746 C CA . ASP A 1 96 ? -2.050 3.463 -15.005 1.00 79.31 96 ASP A CA 1
ATOM 747 C C . ASP A 1 96 ? -1.549 2.233 -15.781 1.00 79.31 96 ASP A C 1
ATOM 749 O O . ASP A 1 96 ? -2.315 1.585 -16.499 1.00 79.31 96 ASP A O 1
ATOM 753 N N . LYS A 1 97 ? -0.251 1.919 -15.680 1.00 79.00 97 LYS A N 1
ATOM 754 C CA . LYS A 1 97 ? 0.401 0.907 -16.529 1.00 79.00 97 LYS A CA 1
ATOM 755 C C . LYS A 1 97 ? 0.635 -0.436 -15.863 1.00 79.00 97 LYS A C 1
ATOM 757 O O . LYS A 1 97 ? 0.764 -1.430 -16.577 1.00 79.00 97 LYS A O 1
ATOM 762 N N . LEU A 1 98 ? 0.731 -0.486 -14.537 1.00 78.62 98 LEU A N 1
ATOM 763 C CA . LEU A 1 98 ? 1.089 -1.718 -13.848 1.00 78.62 98 LEU A CA 1
ATOM 764 C C . LEU A 1 98 ? -0.133 -2.545 -13.445 1.00 78.62 98 LEU A C 1
ATOM 766 O O . LEU A 1 98 ? -1.198 -1.999 -13.133 1.00 78.62 98 LEU A O 1
ATOM 770 N N . PRO A 1 99 ? 0.013 -3.880 -13.439 1.00 73.75 99 PRO A N 1
ATOM 771 C CA . PRO A 1 99 ? -1.047 -4.758 -12.982 1.00 73.75 99 PRO A CA 1
ATOM 772 C C . PRO A 1 99 ? -1.249 -4.637 -11.468 1.00 73.75 99 PRO A C 1
ATOM 774 O O . PRO A 1 99 ? -0.371 -4.190 -10.741 1.00 73.75 99 PRO A O 1
ATOM 777 N N . LEU A 1 100 ? -2.443 -4.973 -10.972 1.00 73.56 100 LEU A N 1
ATOM 778 C CA . LEU A 1 100 ? -2.790 -4.688 -9.576 1.00 73.56 100 LEU A CA 1
ATOM 779 C C . LEU A 1 100 ? -1.975 -5.520 -8.565 1.00 73.56 100 LEU A C 1
ATOM 781 O O . LEU A 1 100 ? -1.720 -5.082 -7.446 1.00 73.56 100 LEU A O 1
ATOM 785 N N . ASP A 1 101 ? -1.549 -6.712 -8.962 1.00 72.31 101 ASP A N 1
ATOM 786 C CA . ASP A 1 101 ? -0.749 -7.640 -8.161 1.00 72.31 101 ASP A CA 1
ATOM 787 C C . ASP A 1 10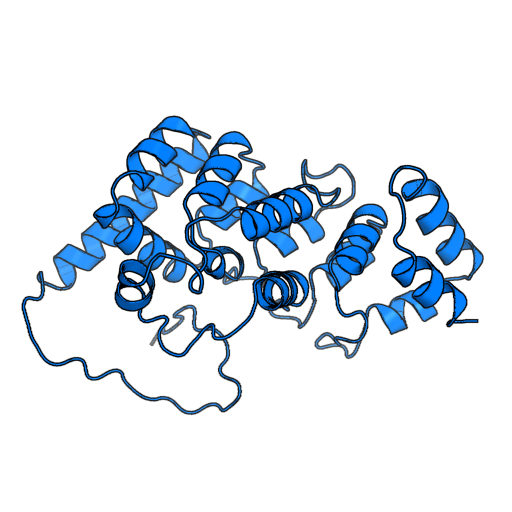1 ? 0.578 -7.034 -7.677 1.00 72.31 101 ASP A C 1
ATOM 789 O O . ASP A 1 101 ? 1.004 -7.333 -6.560 1.00 72.31 101 ASP A O 1
ATOM 793 N N . VAL A 1 102 ? 1.184 -6.109 -8.432 1.00 77.50 102 VAL A N 1
ATOM 794 C CA . VAL A 1 102 ? 2.418 -5.432 -7.990 1.00 77.50 102 VAL A CA 1
ATOM 795 C C . VAL A 1 102 ? 2.207 -4.585 -6.728 1.00 77.50 102 VAL A C 1
ATOM 797 O O . VAL A 1 102 ? 3.155 -4.307 -5.998 1.00 77.50 102 VAL A O 1
ATOM 800 N N . TRP A 1 103 ? 0.968 -4.198 -6.419 1.00 80.38 103 TRP A N 1
ATOM 801 C CA . TRP A 1 103 ? 0.627 -3.446 -5.206 1.00 80.38 103 TRP A CA 1
ATOM 802 C C . TRP A 1 103 ? 0.525 -4.328 -3.959 1.00 80.38 103 TRP A C 1
ATOM 804 O O . TRP A 1 103 ? 0.377 -3.819 -2.849 1.00 80.38 103 TRP A O 1
ATOM 814 N N . LEU A 1 104 ? 0.640 -5.645 -4.131 1.00 80.81 104 LEU A N 1
ATOM 815 C CA . LEU A 1 104 ? 0.801 -6.622 -3.058 1.00 80.81 104 LEU A CA 1
ATOM 816 C C . LEU A 1 104 ? 2.266 -7.023 -2.846 1.00 80.81 104 LEU A C 1
ATOM 818 O O . LEU A 1 104 ? 2.535 -7.883 -2.004 1.00 80.81 104 LEU A O 1
ATOM 822 N N . LEU A 1 105 ? 3.207 -6.433 -3.596 1.00 84.00 105 LEU A N 1
ATOM 823 C CA . LEU A 1 105 ? 4.632 -6.625 -3.339 1.00 84.00 105 LEU A CA 1
ATOM 824 C C . LEU A 1 105 ? 4.951 -6.232 -1.903 1.00 84.00 105 LEU A C 1
ATOM 826 O O . LEU A 1 105 ? 4.340 -5.329 -1.339 1.00 84.00 105 LEU A O 1
ATOM 830 N N . ARG A 1 106 ? 5.903 -6.948 -1.319 1.00 84.44 106 ARG A N 1
ATOM 831 C CA . ARG A 1 106 ? 6.282 -6.810 0.079 1.00 84.44 106 ARG A CA 1
ATOM 832 C C . ARG A 1 106 ? 7.734 -6.396 0.148 1.00 84.44 106 ARG A C 1
ATOM 834 O O . ARG A 1 106 ? 8.552 -6.938 -0.589 1.00 84.44 106 ARG A O 1
ATOM 841 N N . THR A 1 107 ? 8.044 -5.466 1.037 1.00 85.44 107 THR A N 1
ATOM 842 C CA . THR A 1 107 ? 9.434 -5.178 1.388 1.00 85.44 107 THR A CA 1
ATOM 843 C C . THR A 1 107 ? 10.071 -6.395 2.060 1.00 85.44 107 THR A C 1
ATOM 845 O O . THR A 1 107 ? 9.419 -7.086 2.842 1.00 85.44 107 THR A O 1
ATOM 848 N N . GLU A 1 108 ? 11.352 -6.648 1.804 1.00 83.12 108 GLU A N 1
ATOM 849 C CA . GLU A 1 108 ? 12.077 -7.747 2.460 1.00 83.12 108 GLU A CA 1
ATOM 850 C C . GLU A 1 108 ? 12.196 -7.527 3.978 1.00 83.12 108 GLU A C 1
ATOM 852 O O . GLU A 1 108 ? 12.014 -8.454 4.763 1.00 83.12 108 GLU A O 1
ATOM 857 N N . GLU A 1 109 ? 12.452 -6.286 4.403 1.00 83.25 109 GLU A N 1
ATOM 858 C CA . GLU A 1 109 ? 12.749 -5.974 5.806 1.00 83.25 109 GLU A CA 1
ATOM 859 C C . GLU A 1 109 ? 11.521 -6.002 6.723 1.00 83.25 109 GLU A C 1
ATOM 861 O O . GLU A 1 109 ? 11.625 -6.387 7.885 1.00 83.25 109 GLU A O 1
ATOM 866 N N . SER A 1 110 ? 10.360 -5.559 6.230 1.00 84.19 110 SER A N 1
ATOM 867 C CA . SER A 1 110 ? 9.145 -5.412 7.047 1.00 84.19 110 SER A CA 1
ATOM 868 C C . SER A 1 110 ? 7.938 -6.168 6.502 1.00 84.19 110 SER A C 1
ATOM 870 O O . SER A 1 110 ? 6.947 -6.310 7.211 1.00 84.19 110 SER A O 1
ATOM 872 N N . GLY A 1 111 ? 7.982 -6.679 5.270 1.00 86.75 111 GLY A N 1
ATOM 873 C CA . GLY A 1 111 ? 6.842 -7.335 4.619 1.00 86.75 111 GLY A CA 1
ATOM 874 C C . GLY A 1 111 ? 5.730 -6.380 4.213 1.00 86.75 111 GLY A C 1
ATOM 875 O O . GLY A 1 111 ? 4.634 -6.827 3.857 1.00 86.75 111 GLY A O 1
ATOM 876 N N . ARG A 1 112 ? 5.991 -5.074 4.305 1.00 88.31 112 ARG A N 1
ATOM 877 C CA . ARG A 1 112 ? 5.000 -4.028 4.096 1.00 88.31 112 ARG A CA 1
ATOM 878 C C . ARG A 1 112 ? 4.709 -3.869 2.619 1.00 88.31 112 ARG A C 1
ATOM 880 O O . ARG A 1 112 ? 5.626 -3.878 1.805 1.00 88.31 112 ARG A O 1
ATOM 887 N N . THR A 1 113 ? 3.434 -3.704 2.298 1.00 91.12 113 THR A N 1
ATOM 888 C CA . THR A 1 113 ? 2.996 -3.332 0.954 1.00 91.12 113 THR A CA 1
ATOM 889 C C . THR A 1 113 ? 3.174 -1.831 0.722 1.00 91.12 113 THR A C 1
ATOM 891 O O . THR A 1 113 ? 3.292 -1.071 1.690 1.00 91.12 113 THR A O 1
ATOM 894 N N . PRO A 1 114 ? 3.132 -1.348 -0.532 1.00 90.31 114 PRO A N 1
ATOM 895 C CA . PRO A 1 114 ? 3.168 0.085 -0.808 1.00 90.31 114 PRO A CA 1
ATOM 896 C C . PRO A 1 114 ? 2.079 0.867 -0.052 1.00 90.31 114 PRO A C 1
ATOM 898 O O . PRO A 1 114 ? 2.357 1.925 0.507 1.00 90.31 114 PRO A O 1
ATOM 901 N N . LEU A 1 115 ? 0.861 0.318 0.073 1.00 91.69 115 LEU A N 1
ATOM 902 C CA . LEU A 1 115 ? -0.204 0.945 0.869 1.00 91.69 115 LEU A CA 1
ATOM 903 C C . LEU A 1 115 ? 0.190 1.071 2.353 1.00 91.69 115 LEU A C 1
ATOM 905 O O . LEU A 1 115 ? -0.014 2.121 2.962 1.00 91.69 115 LEU A O 1
ATOM 909 N N . MET A 1 116 ? 0.805 0.037 2.932 1.00 91.44 116 MET A N 1
ATOM 910 C CA . MET A 1 116 ? 1.265 0.058 4.326 1.00 91.44 116 MET A CA 1
ATOM 911 C C . MET A 1 116 ? 2.365 1.082 4.580 1.00 91.44 116 MET A C 1
ATOM 913 O O . MET A 1 116 ? 2.399 1.654 5.666 1.00 91.44 116 MET A O 1
ATOM 917 N N . LEU A 1 117 ? 3.238 1.345 3.600 1.00 90.94 117 LEU A N 1
ATOM 918 C CA . LEU A 1 117 ? 4.255 2.390 3.738 1.00 90.94 117 LEU A CA 1
ATOM 919 C C . LEU A 1 117 ? 3.615 3.753 3.979 1.00 90.94 117 LEU A C 1
ATOM 921 O O . LEU A 1 117 ? 4.117 4.501 4.805 1.00 90.94 117 LEU A O 1
ATOM 925 N N . THR A 1 118 ? 2.488 4.049 3.325 1.00 91.00 118 THR A N 1
ATOM 926 C CA . THR A 1 118 ? 1.745 5.293 3.579 1.00 91.00 118 THR A CA 1
ATOM 927 C C . THR A 1 118 ? 1.002 5.274 4.912 1.00 91.00 118 THR A C 1
ATOM 929 O O . THR A 1 118 ? 0.935 6.305 5.576 1.00 91.00 118 THR A O 1
ATOM 932 N N . ALA A 1 119 ? 0.481 4.114 5.327 1.00 90.50 119 ALA A N 1
ATOM 933 C CA . ALA A 1 119 ? -0.261 3.964 6.582 1.00 90.50 119 ALA A CA 1
ATOM 934 C C . ALA A 1 119 ? 0.636 4.054 7.821 1.00 90.50 119 ALA A C 1
ATOM 936 O O . ALA A 1 119 ? 0.187 4.472 8.884 1.00 90.50 119 ALA A O 1
ATOM 937 N N . ASP A 1 120 ? 1.909 3.688 7.681 1.00 90.81 120 ASP A N 1
ATOM 938 C CA . ASP A 1 120 ? 2.908 3.834 8.734 1.00 90.81 120 ASP A CA 1
ATOM 939 C C . ASP A 1 120 ? 3.379 5.282 8.934 1.00 90.81 120 ASP A C 1
ATOM 941 O O . ASP A 1 120 ? 4.021 5.581 9.938 1.00 90.81 120 ASP A O 1
ATOM 945 N N . LYS A 1 121 ? 3.082 6.200 8.010 1.00 87.44 121 LYS A N 1
ATOM 946 C CA . LYS A 1 121 ? 3.443 7.613 8.174 1.00 87.44 121 LYS A CA 1
ATOM 947 C C . LYS A 1 121 ? 2.402 8.312 9.042 1.00 87.44 121 LYS A C 1
ATOM 949 O O . LYS A 1 121 ? 1.196 8.106 8.888 1.00 87.44 121 LYS A O 1
ATOM 954 N N . GLY A 1 122 ? 2.866 9.169 9.946 1.00 78.94 122 GLY A N 1
ATOM 955 C CA . GLY A 1 122 ? 1.989 10.024 10.738 1.00 78.94 122 GLY A CA 1
ATOM 956 C C . GLY A 1 122 ? 1.198 11.002 9.865 1.00 78.94 122 GLY A C 1
ATOM 957 O O . GLY A 1 122 ? 1.579 11.318 8.733 1.00 78.94 122 GLY A O 1
ATOM 958 N N . LYS A 1 123 ? 0.084 11.511 10.400 1.00 75.81 123 LYS A N 1
ATOM 959 C CA . LYS A 1 123 ? -0.749 12.514 9.722 1.00 75.81 123 LYS A CA 1
ATOM 960 C C . LYS A 1 123 ? 0.096 13.737 9.343 1.00 75.81 123 LYS A C 1
ATOM 962 O O . LYS A 1 123 ? 0.657 14.401 10.212 1.00 75.81 123 LYS A O 1
ATOM 967 N N . GLY A 1 124 ? 0.168 14.039 8.046 1.00 77.69 124 GLY A N 1
ATOM 968 C CA . GLY A 1 124 ? 0.931 15.171 7.510 1.00 77.69 124 GLY A CA 1
ATOM 969 C C . GLY A 1 124 ? 2.431 14.920 7.323 1.00 77.69 124 GLY A C 1
ATOM 970 O O . GLY A 1 124 ? 3.113 15.788 6.786 1.00 77.69 124 GLY A O 1
ATOM 971 N N . GLU A 1 125 ? 2.953 13.748 7.704 1.00 82.94 125 GLU A N 1
ATOM 972 C CA . GLU A 1 125 ? 4.351 13.370 7.437 1.00 82.94 125 GLU A CA 1
ATOM 973 C C . GLU A 1 125 ? 4.572 12.966 5.977 1.00 82.94 125 GLU A C 1
ATOM 975 O O . GLU A 1 125 ? 5.689 13.041 5.470 1.00 82.94 125 GLU A O 1
ATOM 980 N N . HIS A 1 126 ? 3.506 12.536 5.299 1.00 86.50 126 HIS A N 1
ATOM 981 C CA . HIS A 1 126 ? 3.552 12.059 3.925 1.00 86.50 126 HIS A CA 1
ATOM 982 C C . HIS A 1 126 ? 2.365 12.590 3.110 1.00 86.50 126 HIS A C 1
ATOM 984 O O . HIS A 1 126 ? 1.251 12.613 3.644 1.00 86.50 126 HIS A O 1
ATOM 990 N N . PRO A 1 127 ? 2.536 12.949 1.822 1.00 84.62 127 PRO A N 1
ATOM 991 C CA . PRO A 1 127 ? 1.445 13.439 0.970 1.00 84.62 127 PRO A CA 1
ATOM 992 C C . PRO A 1 127 ? 0.248 12.492 0.851 1.00 84.62 127 PRO A C 1
ATOM 994 O O . PRO A 1 127 ? -0.870 12.950 0.674 1.00 84.62 127 PRO A O 1
ATOM 997 N N . TYR A 1 128 ? 0.480 11.185 0.992 1.00 85.12 128 TYR A N 1
ATOM 998 C CA . TYR A 1 128 ? -0.573 10.158 0.981 1.00 85.12 128 TYR A CA 1
ATOM 999 C C . TYR A 1 128 ? -0.960 9.639 2.369 1.00 85.12 128 TYR A C 1
ATOM 1001 O O . TYR A 1 128 ? -1.646 8.623 2.467 1.00 85.12 128 TYR A O 1
ATOM 1009 N N . SER A 1 129 ? -0.490 10.279 3.447 1.00 83.81 129 SER A N 1
ATOM 1010 C CA . SER A 1 129 ? -0.845 9.865 4.814 1.00 83.81 129 SER A CA 1
ATOM 1011 C C . SER A 1 129 ? -2.349 9.982 5.074 1.00 83.81 129 SER A C 1
ATOM 1013 O O . SER A 1 129 ? -2.891 9.230 5.866 1.00 83.81 129 SER A O 1
ATOM 1015 N N . ASP A 1 130 ? -3.058 10.851 4.363 1.00 81.44 130 ASP A N 1
ATOM 1016 C CA . ASP A 1 130 ? -4.519 10.982 4.388 1.00 81.44 130 ASP A CA 1
ATOM 1017 C C . ASP A 1 130 ? -5.264 9.819 3.694 1.00 81.44 130 ASP A C 1
ATOM 1019 O O . ASP A 1 130 ? -6.490 9.828 3.593 1.00 81.44 130 ASP A O 1
ATOM 1023 N N . GLY A 1 131 ? -4.548 8.832 3.151 1.00 83.38 131 GLY A N 1
ATOM 1024 C CA . GLY A 1 131 ? -5.116 7.729 2.385 1.00 83.38 131 GLY A CA 1
ATOM 1025 C C . GLY A 1 131 ? -5.470 8.074 0.938 1.00 83.38 131 GLY A C 1
ATOM 1026 O O . GLY A 1 131 ? -6.139 7.278 0.286 1.00 83.38 131 GLY A O 1
ATOM 1027 N N . SER A 1 132 ? -5.009 9.206 0.394 1.00 86.88 132 SER A N 1
ATOM 1028 C CA . SER A 1 132 ? -5.193 9.547 -1.027 1.00 86.88 132 SER A CA 1
ATOM 1029 C C . SER A 1 132 ? -4.665 8.462 -1.978 1.00 86.88 132 SER A C 1
ATOM 1031 O O . SER A 1 132 ? -5.254 8.222 -3.029 1.00 86.88 132 SER A O 1
ATOM 1033 N N . LEU A 1 133 ? -3.609 7.726 -1.599 1.00 87.06 133 LEU A N 1
ATOM 1034 C CA . LEU A 1 133 ? -3.130 6.579 -2.383 1.00 87.06 133 LEU A CA 1
ATOM 1035 C C . LEU A 1 133 ? -4.199 5.481 -2.515 1.00 87.06 133 LEU A C 1
ATOM 1037 O O . LEU A 1 133 ? -4.331 4.886 -3.581 1.00 87.06 133 LEU A O 1
ATOM 1041 N N . LEU A 1 134 ? -4.976 5.223 -1.457 1.00 87.88 134 LEU A N 1
ATOM 1042 C CA . LEU A 1 134 ? -6.066 4.246 -1.491 1.00 87.88 134 LEU A CA 1
ATOM 1043 C C . LEU A 1 134 ? -7.174 4.690 -2.449 1.00 87.88 134 LEU A C 1
ATOM 1045 O O . LEU A 1 134 ? -7.680 3.870 -3.212 1.00 87.88 134 LEU A O 1
ATOM 1049 N N . ASP A 1 135 ? -7.514 5.979 -2.446 1.00 85.31 135 ASP A N 1
ATOM 1050 C CA . ASP A 1 135 ? -8.515 6.535 -3.358 1.00 85.31 135 ASP A CA 1
ATOM 1051 C C . ASP A 1 135 ? -8.080 6.360 -4.820 1.00 85.31 135 ASP A C 1
ATOM 1053 O O . ASP A 1 135 ? -8.859 5.863 -5.639 1.00 85.31 135 ASP A O 1
ATOM 1057 N N . ILE A 1 136 ? -6.813 6.668 -5.129 1.00 81.94 136 ILE A N 1
ATOM 1058 C CA . ILE A 1 136 ? -6.248 6.486 -6.473 1.00 81.94 136 ILE A CA 1
ATOM 1059 C C . ILE A 1 136 ? -6.218 4.999 -6.850 1.00 81.94 136 ILE A C 1
ATOM 1061 O O . ILE A 1 136 ? -6.604 4.645 -7.961 1.00 81.94 136 ILE A O 1
ATOM 1065 N N . LEU A 1 137 ? -5.821 4.104 -5.938 1.00 82.44 137 LEU A N 1
ATOM 1066 C CA . LEU A 1 137 ? -5.842 2.656 -6.179 1.00 82.44 137 LEU A CA 1
ATOM 1067 C C . LEU A 1 137 ? -7.255 2.155 -6.495 1.00 82.44 137 LEU A C 1
ATOM 1069 O O . LEU A 1 137 ? -7.446 1.421 -7.461 1.00 82.44 137 LEU A O 1
ATOM 1073 N N . ILE A 1 138 ? -8.260 2.570 -5.722 1.00 80.12 138 ILE A N 1
ATOM 1074 C CA . ILE A 1 138 ? -9.660 2.191 -5.949 1.00 80.12 138 ILE A CA 1
ATOM 1075 C C . ILE A 1 138 ? -10.167 2.748 -7.283 1.00 80.12 138 ILE A C 1
ATOM 1077 O O . ILE A 1 138 ? -10.880 2.050 -8.011 1.00 80.12 138 ILE A O 1
ATOM 1081 N N . GLU A 1 139 ? -9.825 3.992 -7.617 1.00 79.69 139 GLU A N 1
ATOM 1082 C CA . GLU A 1 139 ? -10.175 4.602 -8.898 1.00 79.69 139 GLU A CA 1
ATOM 1083 C C . GLU A 1 139 ? -9.558 3.828 -10.062 1.00 79.69 139 GLU A C 1
ATOM 1085 O O . GLU A 1 139 ? -10.269 3.444 -10.994 1.00 79.69 139 GLU A O 1
ATOM 1090 N N . GLN A 1 140 ? -8.272 3.497 -9.964 1.00 72.25 140 GLN A N 1
ATOM 1091 C CA . GLN A 1 140 ? -7.608 2.663 -10.951 1.00 72.25 140 GLN A CA 1
ATOM 1092 C C . GLN A 1 140 ? -8.299 1.319 -11.066 1.00 72.25 140 GLN A C 1
ATOM 1094 O O . GLN A 1 140 ? -8.692 0.957 -12.157 1.00 72.25 140 GLN A O 1
ATOM 1099 N N . ILE A 1 141 ? -8.584 0.602 -9.982 1.00 68.19 141 ILE A N 1
ATOM 1100 C CA . ILE A 1 141 ? -9.252 -0.707 -10.066 1.00 68.19 141 ILE A CA 1
ATOM 1101 C C . ILE A 1 141 ? -10.604 -0.622 -10.794 1.00 68.19 141 ILE A C 1
ATOM 1103 O O . ILE A 1 141 ? -10.953 -1.532 -11.550 1.00 68.19 141 ILE A O 1
ATOM 1107 N N . LYS A 1 142 ? -11.355 0.477 -10.640 1.00 68.19 142 LYS A N 1
ATOM 1108 C CA . LYS A 1 142 ? -12.615 0.701 -11.374 1.00 68.19 142 LYS A CA 1
ATOM 1109 C C . LYS A 1 142 ? -12.404 0.853 -12.886 1.00 68.19 142 LYS A C 1
ATOM 1111 O O . LYS A 1 142 ? -13.240 0.361 -13.652 1.00 68.19 142 LYS A O 1
ATOM 1116 N N . TYR A 1 143 ? -11.318 1.495 -13.313 1.00 66.81 143 TYR A N 1
ATOM 1117 C CA . TYR A 1 143 ? -11.060 1.853 -14.715 1.00 66.81 143 TYR A CA 1
ATOM 1118 C C . TYR A 1 143 ? -9.907 1.086 -15.381 1.00 66.81 143 TYR A C 1
ATOM 1120 O O . TYR A 1 143 ? -9.709 1.226 -16.589 1.00 66.81 143 TYR A O 1
ATOM 1128 N N . ASN A 1 144 ? -9.179 0.251 -14.638 1.00 62.56 144 ASN A N 1
ATOM 1129 C CA . ASN A 1 144 ? -7.953 -0.387 -15.093 1.00 62.56 144 ASN A CA 1
ATOM 1130 C C . ASN A 1 144 ? -8.300 -1.371 -16.213 1.00 62.56 144 ASN A C 1
ATOM 1132 O O . ASN A 1 144 ? -9.041 -2.347 -16.031 1.00 62.56 144 ASN A O 1
ATOM 1136 N N . ARG A 1 145 ? -7.763 -1.067 -17.397 1.00 54.31 145 ARG A N 1
ATOM 1137 C CA . ARG A 1 145 ? -7.942 -1.830 -18.635 1.00 54.31 145 ARG A CA 1
ATOM 1138 C C . ARG A 1 145 ? -7.242 -3.194 -18.580 1.00 54.31 145 ARG A C 1
ATOM 1140 O O . ARG A 1 145 ? -7.599 -4.080 -19.349 1.00 54.31 145 ARG A O 1
ATOM 1147 N N . TYR A 1 146 ? -6.294 -3.365 -17.665 1.00 53.84 146 TYR A N 1
ATOM 1148 C CA . TYR A 1 146 ? -5.464 -4.555 -17.493 1.00 53.84 146 TYR A CA 1
ATOM 1149 C C . TYR A 1 146 ? -5.971 -5.494 -16.386 1.00 53.84 146 TYR A C 1
ATOM 1151 O O . TYR A 1 146 ? -5.265 -6.420 -15.996 1.00 53.84 146 TYR A O 1
ATOM 1159 N N . TRP A 1 147 ? -7.203 -5.294 -15.892 1.00 55.75 147 TRP A N 1
ATOM 1160 C CA . TRP A 1 147 ? -7.830 -6.244 -14.972 1.00 55.75 147 TRP A CA 1
ATOM 1161 C C . TRP A 1 147 ? -7.999 -7.623 -15.650 1.00 55.75 147 TRP A C 1
ATOM 1163 O O . TRP A 1 147 ? -8.574 -7.675 -16.746 1.00 55.75 147 TRP A O 1
ATOM 1173 N N . PRO A 1 148 ? -7.567 -8.734 -15.013 1.00 49.41 148 PRO A N 1
ATOM 1174 C CA . PRO A 1 148 ? -7.485 -10.053 -15.650 1.00 49.41 148 PRO A CA 1
ATOM 1175 C C . PRO A 1 148 ? -8.799 -10.545 -16.261 1.00 49.41 148 PRO A C 1
ATOM 1177 O O . PRO A 1 148 ? -8.791 -11.280 -17.243 1.00 49.41 148 PRO A O 1
ATOM 1180 N N . THR A 1 149 ? -9.942 -10.142 -15.700 1.00 50.28 149 THR A N 1
ATOM 1181 C CA . THR A 1 149 ? -11.220 -10.789 -16.017 1.00 50.28 149 THR A CA 1
ATOM 1182 C C . THR A 1 149 ? -12.056 -10.105 -17.095 1.00 50.28 149 THR A C 1
ATOM 1184 O O . THR A 1 149 ? -13.117 -10.641 -17.399 1.00 50.28 149 THR A O 1
ATOM 1187 N N . ASP A 1 150 ? -11.658 -8.952 -17.659 1.00 50.12 150 ASP A N 1
ATOM 1188 C CA . ASP A 1 150 ? -12.546 -8.253 -18.611 1.00 50.12 150 ASP A CA 1
ATOM 1189 C C . ASP A 1 150 ? -12.089 -8.311 -20.080 1.00 50.12 150 ASP A C 1
ATOM 1191 O O . ASP A 1 150 ? -12.917 -8.640 -20.926 1.00 50.12 150 ASP A O 1
ATOM 1195 N N . ARG A 1 151 ? -10.823 -8.031 -20.460 1.00 42.19 151 ARG A N 1
ATOM 1196 C CA . ARG A 1 151 ? -10.498 -7.876 -21.908 1.00 42.19 151 ARG A CA 1
ATOM 1197 C C . ARG A 1 151 ? -9.097 -8.233 -22.424 1.00 42.19 151 ARG A C 1
ATOM 1199 O O . ARG A 1 151 ? -8.879 -8.043 -23.618 1.00 42.19 151 ARG A O 1
ATOM 1206 N N . SER A 1 152 ? -8.184 -8.785 -21.624 1.00 47.41 152 SER A N 1
ATOM 1207 C CA . SER A 1 152 ? -6.795 -9.000 -22.087 1.00 47.41 152 SER A CA 1
ATOM 1208 C C . SER A 1 152 ? -6.281 -10.430 -21.849 1.00 47.41 152 SER A C 1
ATOM 1210 O O . SER A 1 152 ? -5.364 -10.608 -21.045 1.00 47.41 152 SER A O 1
ATOM 1212 N N . PRO A 1 153 ? -6.837 -11.451 -22.540 1.00 46.66 153 PRO A N 1
ATOM 1213 C CA . PRO A 1 153 ? -6.378 -12.843 -22.443 1.00 46.66 153 PRO A CA 1
ATOM 1214 C C . PRO A 1 153 ? -4.864 -12.994 -22.648 1.00 46.66 153 PRO A C 1
ATOM 1216 O O . PRO A 1 153 ? -4.229 -13.775 -21.947 1.00 46.66 153 PRO A O 1
ATOM 1219 N N . ASP A 1 154 ? -4.283 -12.180 -23.536 1.00 42.47 154 ASP A N 1
ATOM 1220 C CA . ASP A 1 154 ? -2.860 -12.229 -23.883 1.00 42.47 154 ASP A CA 1
ATOM 1221 C C . ASP A 1 154 ? -1.937 -11.918 -22.689 1.00 42.47 154 ASP A C 1
ATOM 1223 O O . ASP A 1 154 ? -0.835 -12.460 -22.600 1.00 42.47 154 ASP A O 1
ATOM 1227 N N . LEU A 1 155 ? -2.371 -11.091 -21.728 1.00 41.84 155 LEU A N 1
ATOM 1228 C CA . LEU A 1 155 ? -1.586 -10.798 -20.520 1.00 41.84 155 LEU A CA 1
ATOM 1229 C C . LEU A 1 155 ? -1.786 -11.854 -19.426 1.00 41.84 155 LEU A C 1
ATOM 1231 O O . LEU A 1 155 ? -0.833 -12.169 -18.715 1.00 41.84 155 LEU A O 1
ATOM 1235 N N . VAL A 1 156 ? -2.976 -12.462 -19.346 1.00 44.59 156 VAL A N 1
ATOM 1236 C CA . VAL A 1 156 ? -3.263 -13.584 -18.430 1.00 44.59 156 VAL A CA 1
ATOM 1237 C C . VAL A 1 156 ? -2.333 -14.765 -18.724 1.00 44.59 156 VAL A C 1
ATOM 1239 O O . VAL A 1 156 ? -1.732 -15.316 -17.800 1.00 44.59 156 VAL A O 1
ATOM 1242 N N . THR A 1 157 ? -2.135 -15.095 -20.006 1.00 44.56 157 THR A N 1
ATOM 1243 C CA . THR A 1 157 ? -1.189 -16.138 -20.438 1.00 44.56 157 THR A CA 1
ATOM 1244 C C . THR A 1 157 ? 0.271 -15.710 -20.279 1.00 44.56 157 THR A C 1
ATOM 1246 O O . THR A 1 157 ? 1.131 -16.535 -19.984 1.00 44.56 157 THR A O 1
ATOM 1249 N N . THR A 1 158 ? 0.577 -14.417 -20.438 1.00 42.53 158 THR A N 1
ATOM 1250 C CA . THR A 1 158 ? 1.954 -13.892 -20.354 1.00 42.53 158 THR A CA 1
ATOM 1251 C C . THR A 1 158 ? 2.527 -13.937 -18.936 1.00 42.53 158 THR A C 1
ATOM 1253 O O . THR A 1 158 ? 3.727 -14.176 -18.781 1.00 42.53 158 THR A O 1
ATOM 1256 N N . PHE A 1 159 ? 1.689 -13.738 -17.916 1.00 48.31 159 PHE A N 1
ATOM 1257 C CA . PHE A 1 159 ? 2.086 -13.763 -16.504 1.00 48.31 159 PHE A CA 1
ATOM 1258 C C . PHE A 1 159 ? 1.698 -15.056 -15.768 1.00 48.31 159 PHE A C 1
ATOM 1260 O O . PHE A 1 159 ? 1.834 -15.122 -14.547 1.00 48.31 159 PHE A O 1
ATOM 1267 N N . ALA A 1 160 ? 1.232 -16.084 -16.492 1.00 47.47 160 ALA A N 1
ATOM 1268 C CA . ALA A 1 160 ? 0.754 -17.346 -15.916 1.00 47.47 160 ALA A CA 1
ATOM 1269 C C . ALA A 1 160 ? -0.269 -17.124 -14.780 1.00 47.47 160 ALA A C 1
ATOM 1271 O O . ALA A 1 160 ? -0.241 -17.782 -13.739 1.00 47.47 160 ALA A O 1
ATOM 1272 N N . TRP A 1 161 ? -1.181 -16.165 -14.972 1.00 49.88 161 TRP A N 1
ATOM 1273 C CA . TRP A 1 161 ? -2.239 -15.843 -14.009 1.00 49.88 161 TRP A CA 1
ATOM 1274 C C . TRP A 1 161 ? -3.388 -16.862 -14.008 1.00 49.88 161 TRP A C 1
ATOM 1276 O O . TRP A 1 161 ? -4.342 -16.683 -13.250 1.00 49.88 161 TRP A O 1
ATOM 1286 N N . GLU A 1 162 ? -3.291 -17.918 -14.824 1.00 41.91 162 GLU A N 1
ATOM 1287 C CA . GLU A 1 162 ? -4.354 -18.894 -15.106 1.00 41.91 162 GLU A CA 1
ATOM 1288 C C . GLU A 1 162 ? -4.979 -19.526 -13.847 1.00 41.91 162 GLU A C 1
ATOM 1290 O O . GLU A 1 162 ? -6.161 -19.855 -13.882 1.00 41.91 162 GLU A O 1
ATOM 1295 N N . ASP A 1 163 ? -4.263 -19.570 -12.715 1.00 44.97 163 ASP A N 1
ATOM 1296 C CA . ASP A 1 163 ? -4.759 -20.163 -11.462 1.00 44.97 163 ASP A CA 1
ATOM 1297 C C . ASP A 1 163 ? -4.904 -19.191 -10.270 1.00 44.97 163 ASP A C 1
ATOM 1299 O O . ASP A 1 163 ? -5.362 -19.600 -9.201 1.00 44.97 163 ASP A O 1
ATOM 1303 N N . LYS A 1 164 ? -4.504 -17.911 -10.386 1.00 51.00 164 LYS A N 1
ATOM 1304 C CA . LYS A 1 164 ? -4.170 -17.101 -9.188 1.00 51.00 164 LYS A CA 1
ATOM 1305 C C . LYS A 1 164 ? -5.116 -15.952 -8.832 1.00 51.00 164 LYS A C 1
ATOM 1307 O O . LYS A 1 164 ? -5.123 -15.538 -7.675 1.00 51.00 164 LYS A O 1
ATOM 1312 N N . TRP A 1 165 ? -5.935 -15.461 -9.764 1.00 50.38 165 TRP A N 1
ATOM 1313 C CA . TRP A 1 165 ? -6.947 -14.434 -9.476 1.00 50.38 165 TRP A CA 1
ATOM 1314 C C . TRP A 1 165 ? -8.267 -14.743 -10.185 1.00 50.38 165 TRP A C 1
ATOM 1316 O O . TRP A 1 165 ? -8.562 -14.222 -11.255 1.00 50.38 165 TRP A O 1
ATOM 1326 N N . THR A 1 166 ? -9.095 -15.593 -9.583 1.00 49.34 166 THR A N 1
ATOM 1327 C CA . THR A 1 166 ? -10.465 -15.864 -10.064 1.00 49.34 166 THR A CA 1
ATOM 1328 C C . THR A 1 166 ? -11.477 -14.810 -9.599 1.00 49.34 166 THR A C 1
ATOM 1330 O O . THR A 1 166 ? -12.653 -14.867 -9.959 1.00 49.34 166 THR A O 1
ATOM 1333 N N . GLY A 1 167 ? -11.016 -13.857 -8.785 1.00 56.09 167 GLY A N 1
ATOM 1334 C CA . GLY A 1 167 ? -11.848 -12.941 -8.027 1.00 56.09 167 GLY A CA 1
ATOM 1335 C C . GLY A 1 167 ? -12.338 -11.707 -8.767 1.00 56.09 167 GLY A C 1
ATOM 1336 O O . GLY A 1 167 ? -11.769 -11.257 -9.760 1.00 56.09 167 GLY A O 1
ATOM 1337 N N . THR A 1 168 ? -13.396 -11.110 -8.231 1.00 67.12 168 THR A N 1
ATOM 1338 C CA . THR A 1 168 ? -13.909 -9.802 -8.652 1.00 67.12 168 THR A CA 1
ATOM 1339 C C . THR A 1 168 ? -12.934 -8.665 -8.304 1.00 67.12 168 THR A C 1
ATOM 1341 O O . THR A 1 168 ? -12.064 -8.805 -7.446 1.00 67.12 168 THR A O 1
ATOM 1344 N N . ARG A 1 169 ? -13.097 -7.483 -8.918 1.00 68.62 169 ARG A N 1
ATOM 1345 C CA . ARG A 1 169 ? -12.337 -6.262 -8.559 1.00 68.62 169 ARG A CA 1
ATOM 1346 C C . ARG A 1 169 ? -12.376 -5.938 -7.063 1.00 68.62 169 ARG A C 1
ATOM 1348 O O . ARG A 1 169 ? -11.401 -5.432 -6.516 1.00 68.62 169 ARG A O 1
ATOM 1355 N N . ASN A 1 170 ? -13.484 -6.268 -6.406 1.00 71.06 170 ASN A N 1
ATOM 1356 C CA . ASN A 1 170 ? -13.658 -6.062 -4.971 1.00 71.06 170 ASN A CA 1
ATOM 1357 C C . ASN A 1 170 ? -12.755 -6.986 -4.148 1.00 71.06 170 ASN A C 1
ATOM 1359 O O . ASN A 1 170 ? -12.217 -6.556 -3.136 1.00 71.06 170 ASN A O 1
ATOM 1363 N N . GLU A 1 171 ? -12.520 -8.217 -4.603 1.00 71.81 171 GLU A N 1
ATOM 1364 C CA . GLU A 1 171 ? -11.520 -9.101 -3.992 1.00 71.81 171 GLU A CA 1
ATOM 1365 C C . GLU A 1 171 ? -10.103 -8.545 -4.192 1.00 71.81 171 GLU A C 1
ATOM 1367 O O . GLU A 1 171 ? -9.279 -8.662 -3.291 1.00 71.81 171 GLU A O 1
ATOM 1372 N N . GLY A 1 172 ? -9.861 -7.855 -5.319 1.00 74.31 172 GLY A N 1
ATOM 1373 C CA . GLY A 1 172 ? -8.696 -6.986 -5.581 1.00 74.31 172 GLY A CA 1
ATOM 1374 C C . GLY A 1 172 ? -8.392 -6.044 -4.438 1.00 74.31 172 GLY A C 1
ATOM 1375 O O . GLY A 1 172 ? -7.354 -6.119 -3.780 1.00 74.31 172 GLY A O 1
ATOM 1376 N N . ILE A 1 173 ? -9.359 -5.165 -4.209 1.00 77.19 173 ILE A N 1
ATOM 1377 C CA . ILE A 1 173 ? -9.305 -4.147 -3.166 1.00 77.19 173 ILE A CA 1
ATOM 1378 C C . ILE A 1 173 ? -9.144 -4.813 -1.799 1.00 77.19 173 ILE A C 1
ATOM 1380 O O . ILE A 1 173 ? -8.255 -4.439 -1.035 1.00 77.19 173 ILE A O 1
ATOM 1384 N N . ALA A 1 174 ? -9.939 -5.846 -1.516 1.00 80.44 174 ALA A N 1
ATOM 1385 C CA . ALA A 1 174 ? -9.900 -6.545 -0.240 1.00 80.44 174 ALA A CA 1
ATOM 1386 C C . ALA A 1 174 ? -8.533 -7.186 0.035 1.00 80.44 174 ALA A C 1
ATOM 1388 O O . ALA A 1 174 ? -8.075 -7.131 1.173 1.00 80.44 174 ALA A O 1
ATOM 1389 N N . ALA A 1 175 ? -7.867 -7.763 -0.968 1.00 82.94 175 ALA A N 1
ATOM 1390 C CA . ALA A 1 175 ? -6.537 -8.345 -0.808 1.00 82.94 175 ALA A CA 1
ATOM 1391 C C . ALA A 1 175 ? -5.478 -7.283 -0.477 1.00 82.94 175 ALA A C 1
ATOM 1393 O O . ALA A 1 175 ? -4.628 -7.521 0.377 1.00 82.94 175 ALA A O 1
ATOM 1394 N N . ILE A 1 176 ? -5.545 -6.105 -1.107 1.00 84.38 176 ILE A N 1
ATOM 1395 C CA . ILE A 1 176 ? -4.610 -4.998 -0.845 1.00 84.38 176 ILE A CA 1
ATOM 1396 C C . ILE A 1 176 ? -4.825 -4.423 0.551 1.00 84.38 176 ILE A C 1
ATOM 1398 O O . ILE A 1 176 ? -3.877 -4.281 1.322 1.00 84.38 176 ILE A O 1
ATOM 1402 N N . VAL A 1 177 ? -6.075 -4.100 0.880 1.00 88.00 177 VAL A N 1
ATOM 1403 C CA . VAL A 1 177 ? -6.445 -3.441 2.138 1.00 88.00 177 VAL A CA 1
ATOM 1404 C C . VAL A 1 177 ? -6.193 -4.355 3.343 1.00 88.00 177 VAL A C 1
ATOM 1406 O O . VAL A 1 177 ? -5.786 -3.883 4.405 1.00 88.00 177 VAL A O 1
ATOM 1409 N N . ASN A 1 178 ? -6.397 -5.666 3.174 1.00 89.12 178 ASN A N 1
ATOM 1410 C CA . ASN A 1 178 ? -6.266 -6.662 4.240 1.00 89.12 178 ASN A CA 1
ATOM 1411 C C . ASN A 1 178 ? -4.954 -7.451 4.203 1.00 89.12 178 ASN A C 1
ATOM 1413 O O . ASN A 1 178 ? -4.811 -8.418 4.953 1.00 89.12 178 ASN A O 1
ATOM 1417 N N . ALA A 1 179 ? -3.999 -7.071 3.351 1.00 88.56 179 ALA A N 1
ATOM 1418 C CA . ALA A 1 179 ? -2.656 -7.627 3.424 1.00 88.56 179 ALA A CA 1
ATOM 1419 C C . ALA A 1 179 ? -2.080 -7.405 4.834 1.00 88.56 179 ALA A C 1
ATOM 1421 O O . ALA A 1 179 ? -2.382 -6.402 5.481 1.00 88.56 179 ALA A O 1
ATOM 1422 N N . THR A 1 180 ? -1.240 -8.330 5.297 1.00 90.38 180 THR A N 1
ATOM 1423 C CA . THR A 1 180 ? -0.532 -8.255 6.587 1.00 90.38 180 THR A CA 1
ATOM 1424 C C . THR A 1 180 ? 0.972 -8.174 6.373 1.00 90.38 180 THR A C 1
ATOM 1426 O O . THR A 1 180 ? 1.472 -8.851 5.482 1.00 90.38 180 THR A O 1
ATOM 1429 N N . ASP A 1 181 ? 1.698 -7.377 7.145 1.00 90.62 181 ASP A N 1
ATOM 1430 C CA . ASP A 1 181 ? 3.163 -7.314 7.106 1.00 90.62 181 ASP A CA 1
ATOM 1431 C C . ASP A 1 181 ? 3.823 -8.532 7.801 1.00 90.62 181 ASP A C 1
ATOM 1433 O O . ASP A 1 181 ? 3.132 -9.496 8.145 1.00 90.62 181 ASP A O 1
ATOM 1437 N N . LEU A 1 182 ? 5.154 -8.528 7.993 1.00 90.81 182 LEU A N 1
ATOM 1438 C CA . LEU A 1 182 ? 5.870 -9.640 8.653 1.00 90.81 182 LEU A CA 1
ATOM 1439 C C . LEU A 1 182 ? 5.476 -9.859 10.119 1.00 90.81 182 LEU A C 1
ATOM 1441 O O . LEU A 1 182 ? 5.804 -10.904 10.666 1.00 90.81 182 LEU A O 1
ATOM 1445 N N . THR A 1 183 ? 4.813 -8.887 10.745 1.00 91.44 183 THR A N 1
ATOM 1446 C CA . THR A 1 183 ? 4.333 -8.954 12.135 1.00 91.44 183 THR A CA 1
ATOM 1447 C C . THR A 1 183 ? 2.829 -9.220 12.222 1.00 91.44 183 THR A C 1
ATOM 1449 O O . THR A 1 183 ? 2.220 -9.097 13.287 1.00 91.44 183 THR A O 1
ATOM 1452 N N . GLY A 1 184 ? 2.192 -9.517 11.086 1.00 90.19 184 GLY A N 1
ATOM 1453 C CA . GLY A 1 184 ? 0.750 -9.710 10.999 1.00 90.19 184 GLY A CA 1
ATOM 1454 C C . GLY A 1 184 ? -0.056 -8.404 11.000 1.00 90.19 184 GLY A C 1
ATOM 1455 O O . GLY A 1 184 ? -1.285 -8.451 11.000 1.00 90.19 184 GLY A O 1
ATOM 1456 N N . ASN A 1 185 ? 0.585 -7.229 10.982 1.00 92.69 185 ASN A N 1
ATOM 1457 C CA . ASN A 1 185 ? -0.123 -5.951 10.995 1.00 92.69 185 ASN A CA 1
ATOM 1458 C C . ASN A 1 185 ? -0.698 -5.632 9.612 1.00 92.69 185 ASN A C 1
ATOM 1460 O O . ASN A 1 185 ? -0.003 -5.678 8.598 1.00 92.69 185 ASN A O 1
ATOM 1464 N N . THR A 1 186 ? -1.976 -5.261 9.564 1.00 93.69 186 THR A N 1
ATOM 1465 C CA . THR A 1 186 ? -2.604 -4.720 8.347 1.00 93.69 186 THR A CA 1
ATOM 1466 C C . THR A 1 186 ? -2.343 -3.221 8.208 1.00 93.69 186 THR A C 1
ATOM 1468 O O . THR A 1 186 ? -1.965 -2.560 9.177 1.00 93.69 186 THR A O 1
ATOM 1471 N N . ALA A 1 187 ? -2.625 -2.641 7.036 1.00 93.25 187 ALA A N 1
ATOM 1472 C CA . ALA A 1 187 ? -2.584 -1.183 6.866 1.00 93.25 187 ALA A CA 1
ATOM 1473 C C . ALA A 1 187 ? -3.449 -0.453 7.915 1.00 93.25 187 ALA A C 1
ATOM 1475 O O . ALA A 1 187 ? -3.070 0.611 8.399 1.00 93.25 187 ALA A O 1
ATOM 1476 N N . LEU A 1 188 ? -4.569 -1.059 8.331 1.00 92.38 188 LEU A N 1
ATOM 1477 C CA . LEU A 1 188 ? -5.427 -0.508 9.377 1.00 92.38 188 LEU A CA 1
ATOM 1478 C C . LEU A 1 188 ? -4.771 -0.544 10.767 1.00 92.38 188 LEU A C 1
ATOM 1480 O O . LEU A 1 188 ? -4.959 0.400 11.527 1.00 92.38 188 LEU A O 1
ATOM 1484 N N . HIS A 1 189 ? -3.980 -1.572 11.096 1.00 92.06 189 HIS A N 1
ATOM 1485 C CA . HIS A 1 189 ? -3.212 -1.597 12.350 1.00 92.06 189 HIS A CA 1
ATOM 1486 C C . HIS A 1 189 ? -2.218 -0.436 12.407 1.00 92.06 189 HIS A C 1
ATOM 1488 O O . HIS A 1 189 ? -2.187 0.295 13.394 1.00 92.06 189 HIS A O 1
ATOM 1494 N N . LEU A 1 190 ? -1.465 -0.242 11.321 1.00 93.31 190 LEU A N 1
ATOM 1495 C CA . LEU A 1 190 ? -0.458 0.814 11.218 1.00 93.31 190 LEU A CA 1
ATOM 1496 C C . LEU A 1 190 ? -1.102 2.203 11.316 1.00 93.31 190 LEU A C 1
ATOM 1498 O O . LEU A 1 190 ? -0.704 3.007 12.153 1.00 93.31 190 LEU A O 1
ATOM 1502 N N . ALA A 1 191 ? -2.161 2.459 10.542 1.00 90.69 191 ALA A N 1
ATOM 1503 C CA . ALA A 1 191 ? -2.875 3.735 10.592 1.00 90.69 191 ALA A CA 1
ATOM 1504 C C . ALA A 1 191 ? -3.457 4.023 11.989 1.00 90.69 191 ALA A C 1
ATOM 1506 O O . ALA A 1 191 ? -3.439 5.168 12.444 1.00 90.69 191 ALA A O 1
ATOM 1507 N N . PHE A 1 192 ? -3.940 2.989 12.686 1.00 88.50 192 PHE A N 1
ATOM 1508 C CA . PHE A 1 192 ? -4.478 3.116 14.038 1.00 88.50 192 PHE A CA 1
ATOM 1509 C C . PHE A 1 192 ? -3.391 3.458 15.063 1.00 88.50 192 PHE A C 1
ATOM 1511 O O . PHE A 1 192 ? -3.589 4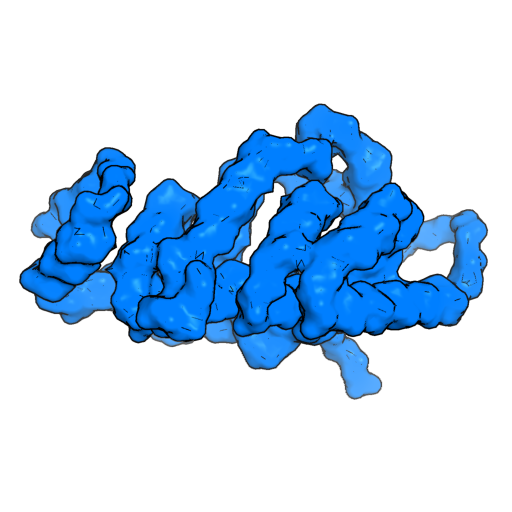.341 15.897 1.00 88.50 192 PHE A O 1
ATOM 1518 N N . GLU A 1 193 ? -2.232 2.799 14.987 1.00 89.25 193 GLU A N 1
ATOM 1519 C CA . GLU A 1 193 ? -1.076 3.074 15.849 1.00 89.25 193 GLU A CA 1
ATOM 1520 C C . GLU A 1 193 ? -0.537 4.497 15.648 1.00 89.25 193 GLU A C 1
ATOM 1522 O O . GLU A 1 193 ? -0.140 5.158 16.608 1.00 89.25 193 GLU A O 1
ATOM 1527 N N . ARG A 1 194 ? -0.592 5.006 14.413 1.00 88.56 194 ARG A N 1
ATOM 1528 C CA . ARG A 1 194 ? -0.221 6.388 14.069 1.00 88.56 194 ARG A CA 1
ATOM 1529 C C . ARG A 1 194 ? -1.284 7.429 14.419 1.00 88.56 194 ARG A C 1
ATOM 1531 O O . ARG A 1 194 ? -1.097 8.603 14.106 1.00 88.56 194 ARG A O 1
ATOM 1538 N N . GLU A 1 195 ? -2.385 7.018 15.048 1.00 86.12 195 GLU A N 1
ATOM 1539 C CA . GLU A 1 195 ? -3.544 7.863 15.356 1.00 86.12 195 GLU A CA 1
ATOM 1540 C C . GLU A 1 195 ? -4.100 8.595 14.120 1.00 86.12 195 GLU A C 1
ATOM 1542 O O . GLU A 1 195 ? -4.613 9.712 14.205 1.00 86.12 195 GLU A O 1
ATOM 1547 N N . ASN A 1 196 ? -3.985 7.972 12.947 1.00 85.38 196 ASN A N 1
ATOM 1548 C CA . ASN A 1 196 ? -4.415 8.546 11.685 1.00 85.38 196 ASN A CA 1
ATOM 1549 C C . ASN A 1 196 ? -5.861 8.136 11.381 1.00 85.38 196 ASN A C 1
ATOM 1551 O O . ASN A 1 196 ? -6.136 7.195 10.630 1.00 85.38 196 ASN A O 1
ATOM 1555 N N . TRP A 1 197 ? -6.800 8.834 12.022 1.00 81.75 197 TRP A N 1
ATOM 1556 C CA . TRP A 1 197 ? -8.227 8.495 11.995 1.00 81.75 197 TRP A CA 1
ATOM 1557 C C . TRP A 1 197 ? -8.861 8.654 10.619 1.00 81.75 197 TRP A C 1
ATOM 1559 O O . TRP A 1 197 ? -9.731 7.864 10.260 1.00 81.75 197 TRP A O 1
ATOM 1569 N N . GLU A 1 198 ? -8.400 9.632 9.842 1.00 82.00 198 GLU A N 1
ATOM 1570 C CA . GLU A 1 198 ? -8.849 9.842 8.467 1.00 82.00 198 GLU A CA 1
ATOM 1571 C C . GLU A 1 198 ? -8.513 8.627 7.598 1.00 82.00 198 GLU A C 1
ATOM 1573 O O . GLU A 1 198 ? -9.393 8.062 6.943 1.00 82.00 198 GLU A O 1
ATOM 1578 N N . PHE A 1 199 ? -7.268 8.149 7.665 1.00 86.25 199 PHE A N 1
ATOM 1579 C CA . PHE A 1 199 ? -6.874 6.969 6.909 1.00 86.25 199 PHE A CA 1
ATOM 1580 C C . PHE A 1 199 ? -7.570 5.702 7.431 1.00 86.25 199 PHE A C 1
ATOM 1582 O O . PHE A 1 199 ? -8.045 4.886 6.641 1.00 86.25 199 PHE A O 1
ATOM 1589 N N . CYS A 1 200 ? -7.741 5.563 8.751 1.00 86.12 200 CYS A N 1
ATOM 1590 C CA . CYS A 1 200 ? -8.544 4.477 9.321 1.00 86.12 200 CYS A CA 1
ATOM 1591 C C . CYS A 1 200 ? -9.970 4.464 8.749 1.00 86.12 200 CYS A C 1
ATOM 1593 O O . CYS A 1 200 ? -10.469 3.409 8.359 1.00 86.12 200 CYS A O 1
ATOM 1595 N N . ALA A 1 201 ? -10.621 5.628 8.659 1.00 80.94 201 ALA A N 1
ATOM 1596 C CA . ALA A 1 201 ? -11.967 5.746 8.111 1.00 80.94 201 ALA A CA 1
ATOM 1597 C C . ALA A 1 201 ? -12.021 5.357 6.627 1.00 80.94 201 ALA A C 1
ATOM 1599 O O . ALA A 1 201 ? -12.933 4.630 6.231 1.00 80.94 201 ALA A O 1
ATOM 1600 N N . LYS A 1 202 ? -11.036 5.775 5.818 1.00 85.44 202 LYS A N 1
ATOM 1601 C CA . LYS A 1 202 ? -10.946 5.383 4.400 1.00 85.44 202 LYS A CA 1
ATOM 1602 C C . LYS A 1 202 ? -10.718 3.882 4.223 1.00 85.44 202 LYS A C 1
ATOM 1604 O O . LYS A 1 202 ? -11.383 3.262 3.399 1.00 85.44 202 LYS A O 1
ATOM 1609 N N . LEU A 1 203 ? -9.836 3.282 5.022 1.00 88.19 203 LEU A N 1
ATOM 1610 C CA . LEU A 1 203 ? -9.599 1.837 5.004 1.00 88.19 203 LEU A CA 1
ATOM 1611 C C . LEU A 1 203 ? -10.879 1.068 5.361 1.00 88.19 203 LEU A C 1
ATOM 1613 O O . LEU A 1 203 ? -11.258 0.150 4.642 1.00 88.19 203 LEU A O 1
ATOM 1617 N N . ILE A 1 204 ? -11.597 1.480 6.411 1.00 84.69 204 ILE A N 1
ATOM 1618 C CA . ILE A 1 204 ? -12.880 0.864 6.794 1.00 84.69 204 ILE A CA 1
ATOM 1619 C C . ILE A 1 204 ? -13.937 1.056 5.695 1.00 84.69 204 ILE A C 1
ATOM 1621 O O . ILE A 1 204 ? -14.682 0.126 5.400 1.00 84.69 204 ILE A O 1
ATOM 1625 N N . ALA A 1 205 ? -13.992 2.228 5.052 1.00 82.56 205 ALA A N 1
ATOM 1626 C CA . ALA A 1 205 ? -14.880 2.472 3.911 1.00 82.56 205 ALA A CA 1
ATOM 1627 C C . ALA A 1 205 ? -14.565 1.571 2.702 1.00 82.56 205 ALA A C 1
ATOM 1629 O O . ALA A 1 205 ? -15.452 1.314 1.889 1.00 82.56 205 ALA A O 1
ATOM 1630 N N . ALA A 1 206 ? -13.322 1.097 2.594 1.00 82.56 206 ALA A N 1
ATOM 1631 C CA . ALA A 1 206 ? -12.848 0.153 1.587 1.00 82.56 206 ALA A CA 1
ATOM 1632 C C . ALA A 1 206 ? -12.935 -1.322 2.043 1.00 82.56 206 ALA A C 1
ATOM 1634 O O . ALA A 1 206 ? -12.210 -2.166 1.518 1.00 82.56 206 ALA A O 1
ATOM 1635 N N . ASP A 1 207 ? -13.802 -1.633 3.015 1.00 83.31 207 ASP A N 1
ATOM 1636 C CA . ASP A 1 207 ? -14.003 -2.971 3.592 1.00 83.31 207 ASP A CA 1
ATOM 1637 C C . ASP A 1 207 ? -12.736 -3.575 4.238 1.00 83.31 207 ASP A C 1
ATOM 1639 O O . ASP A 1 207 ? -12.488 -4.788 4.189 1.00 83.31 207 ASP A O 1
ATOM 1643 N N . ALA A 1 208 ? -11.927 -2.734 4.897 1.00 87.00 208 ALA A N 1
ATOM 1644 C CA . ALA A 1 208 ? -10.875 -3.222 5.783 1.00 87.00 208 ALA A CA 1
ATOM 1645 C C . ALA A 1 208 ? -11.463 -4.034 6.940 1.00 87.00 208 ALA A C 1
ATOM 1647 O O . ALA A 1 208 ? -12.318 -3.570 7.700 1.00 87.00 208 ALA A O 1
ATOM 1648 N N . LYS A 1 209 ? -10.935 -5.240 7.118 1.00 86.75 209 LYS A N 1
ATOM 1649 C CA . LYS A 1 209 ? -11.263 -6.129 8.222 1.00 86.75 209 LYS A CA 1
ATOM 1650 C C . LYS A 1 209 ? -10.638 -5.613 9.513 1.00 86.75 209 LYS A C 1
ATOM 1652 O O . LYS A 1 209 ? -9.425 -5.433 9.615 1.00 86.75 209 LYS A O 1
ATOM 1657 N N . THR A 1 210 ? -11.482 -5.400 10.516 1.00 87.25 210 THR A N 1
ATOM 1658 C CA . THR A 1 210 ? -11.080 -4.938 11.854 1.00 87.25 210 THR A CA 1
ATOM 1659 C C . THR A 1 210 ? -10.761 -6.091 12.809 1.00 87.25 210 THR A C 1
ATOM 1661 O O . THR A 1 210 ? -10.258 -5.855 13.907 1.00 87.25 210 THR A O 1
ATOM 1664 N N . ASP A 1 211 ? -11.044 -7.328 12.394 1.00 87.44 211 ASP A N 1
ATOM 1665 C CA . ASP A 1 211 ? -10.938 -8.567 13.165 1.00 87.44 211 ASP A CA 1
ATOM 1666 C C . ASP A 1 211 ? -9.689 -9.403 12.837 1.00 87.44 211 ASP A C 1
ATOM 1668 O O . ASP A 1 211 ? -9.454 -10.422 13.486 1.00 87.44 211 ASP A O 1
ATOM 1672 N N . ILE A 1 212 ? -8.863 -8.973 11.877 1.00 88.62 212 ILE A N 1
ATOM 1673 C CA . ILE A 1 212 ? -7.554 -9.590 11.626 1.00 88.62 212 ILE A CA 1
ATOM 1674 C C . ILE A 1 212 ? -6.671 -9.343 12.847 1.00 88.62 212 ILE A C 1
ATOM 1676 O O . ILE A 1 212 ? -6.528 -8.202 13.283 1.00 88.62 212 ILE A O 1
ATOM 1680 N N . ALA A 1 213 ? -6.100 -10.411 13.398 1.00 91.44 213 ALA A N 1
ATOM 1681 C CA . ALA A 1 213 ? -5.157 -10.335 14.502 1.00 91.44 213 ALA A CA 1
ATOM 1682 C C . ALA A 1 213 ? -3.723 -10.319 13.970 1.00 91.44 213 ALA A C 1
ATOM 1684 O O . ALA A 1 213 ? -3.383 -11.130 13.107 1.00 91.44 213 ALA A O 1
ATOM 1685 N N . ASN A 1 214 ? -2.898 -9.425 14.509 1.00 91.50 214 ASN A N 1
ATOM 1686 C CA . ASN A 1 214 ? -1.455 -9.468 14.305 1.00 91.50 214 ASN A CA 1
ATOM 1687 C C . ASN A 1 214 ? -0.802 -10.589 15.141 1.00 91.50 214 ASN A C 1
ATOM 1689 O O . ASN A 1 214 ? -1.482 -11.294 15.893 1.00 91.50 214 ASN A O 1
ATOM 1693 N N . ASP A 1 215 ? 0.521 -10.735 15.060 1.00 94.00 215 ASP A N 1
ATOM 1694 C CA . ASP A 1 215 ? 1.257 -11.794 15.771 1.00 94.00 215 ASP A CA 1
ATOM 1695 C C . ASP A 1 215 ? 1.186 -11.670 17.305 1.00 94.00 215 ASP A C 1
ATOM 1697 O O . ASP A 1 215 ? 1.395 -12.643 18.031 1.00 94.00 215 ASP A O 1
ATOM 1701 N N . GLU A 1 216 ? 0.837 -10.489 17.821 1.00 89.88 216 GLU A N 1
ATOM 1702 C CA . GLU A 1 216 ? 0.577 -10.256 19.246 1.00 89.88 216 GLU A CA 1
ATOM 1703 C C . GLU A 1 216 ? -0.870 -10.592 19.654 1.00 89.88 216 GLU A C 1
ATOM 1705 O O . GLU A 1 216 ? -1.259 -10.393 20.807 1.00 89.88 216 GLU A O 1
ATOM 1710 N N . GLY A 1 217 ? -1.695 -11.073 18.719 1.00 90.19 217 GLY A N 1
ATOM 1711 C CA . GLY A 1 217 ? -3.117 -11.339 18.928 1.00 90.19 217 GLY A CA 1
ATOM 1712 C C . GLY A 1 217 ? -3.973 -10.074 19.023 1.00 90.19 217 GLY A C 1
ATOM 1713 O O . GLY A 1 217 ? -5.138 -10.151 19.421 1.00 90.19 217 GLY A O 1
ATOM 1714 N N . LYS A 1 218 ? -3.420 -8.901 18.692 1.00 89.19 218 LYS A N 1
ATOM 1715 C CA . LYS A 1 218 ? -4.151 -7.632 18.708 1.00 89.19 218 LYS A CA 1
ATOM 1716 C C . LYS A 1 218 ? -4.926 -7.491 17.409 1.00 89.19 218 LYS A C 1
ATOM 1718 O O . LYS A 1 218 ? -4.355 -7.619 16.335 1.00 89.19 218 LYS A O 1
ATOM 1723 N N . THR A 1 219 ? -6.213 -7.187 17.530 1.00 89.88 219 THR A N 1
ATOM 1724 C CA . THR A 1 219 ? -7.056 -6.751 16.414 1.00 89.88 219 THR A CA 1
ATOM 1725 C C . THR A 1 219 ? -7.326 -5.261 16.553 1.00 89.88 219 THR A C 1
ATOM 1727 O O . THR A 1 219 ? -7.417 -4.743 17.672 1.00 89.88 219 THR A O 1
ATOM 1730 N N . VAL A 1 220 ? -7.522 -4.555 15.439 1.00 86.00 220 VAL A N 1
ATOM 1731 C CA . VAL A 1 220 ? -7.921 -3.136 15.483 1.00 86.00 220 VAL A CA 1
ATOM 1732 C C . VAL A 1 220 ? -9.228 -2.972 16.258 1.00 86.00 220 VAL A C 1
ATOM 1734 O O . VAL A 1 220 ? -9.354 -2.053 17.063 1.00 86.00 220 VAL A O 1
ATOM 1737 N N . HIS A 1 221 ? -10.165 -3.910 16.107 1.00 82.94 221 HIS A N 1
ATOM 1738 C CA . HIS A 1 221 ? -11.398 -3.925 16.886 1.00 82.94 221 HIS A CA 1
ATOM 1739 C C . HIS A 1 221 ? -11.138 -3.964 18.405 1.00 82.94 221 HIS A C 1
ATOM 1741 O O . HIS A 1 221 ? -11.721 -3.176 19.151 1.00 82.94 221 HIS A O 1
ATOM 1747 N N . ALA A 1 222 ? -10.230 -4.823 18.881 1.00 82.25 222 ALA A N 1
ATOM 1748 C CA . ALA A 1 222 ? -9.874 -4.896 20.299 1.00 82.25 222 ALA A CA 1
ATOM 1749 C C . ALA A 1 222 ? -9.146 -3.630 20.784 1.00 82.25 222 ALA A C 1
ATOM 1751 O O . ALA A 1 222 ? -9.433 -3.132 21.874 1.00 82.25 222 ALA A O 1
ATOM 1752 N N . LEU A 1 223 ? -8.248 -3.071 19.967 1.00 82.12 223 LEU A N 1
ATOM 1753 C CA . LEU A 1 223 ? -7.545 -1.821 20.273 1.00 82.12 223 LEU A CA 1
ATOM 1754 C C . LEU A 1 223 ? -8.522 -0.643 20.403 1.00 82.12 223 LEU A C 1
ATOM 1756 O O . LEU A 1 223 ? -8.433 0.142 21.348 1.00 82.12 223 LEU A O 1
ATOM 1760 N N . MET A 1 224 ? -9.521 -0.573 19.521 1.00 75.75 224 MET A N 1
ATOM 1761 C CA . MET A 1 224 ? -10.612 0.400 19.597 1.00 75.75 224 MET A CA 1
ATOM 1762 C C . MET A 1 224 ? -11.423 0.256 20.883 1.00 75.75 224 MET A C 1
ATOM 1764 O O . MET A 1 224 ? -11.741 1.262 21.516 1.00 75.75 224 MET A O 1
ATOM 1768 N N . GLN A 1 225 ? -11.715 -0.976 21.314 1.00 74.62 225 GLN A N 1
ATOM 1769 C CA . GLN A 1 225 ? -12.419 -1.239 22.572 1.00 74.62 225 GLN A CA 1
ATOM 1770 C C . GLN A 1 225 ? -11.625 -0.853 23.834 1.00 74.62 225 GLN A C 1
ATOM 1772 O O . GLN A 1 225 ? -12.223 -0.711 24.903 1.00 74.62 225 GLN A O 1
ATOM 1777 N N . GLY A 1 226 ? -10.313 -0.640 23.734 1.00 72.56 226 GLY A N 1
ATOM 1778 C CA . GLY A 1 226 ? -9.488 -0.140 24.836 1.00 72.56 226 GLY A CA 1
ATOM 1779 C C . GLY A 1 226 ? -9.542 1.382 25.033 1.00 72.56 226 GLY A C 1
ATOM 1780 O O . GLY A 1 226 ? -9.213 1.867 26.114 1.00 72.56 226 GLY A O 1
ATOM 1781 N N . LEU A 1 227 ? -9.967 2.151 24.023 1.00 73.19 227 LEU A N 1
ATOM 1782 C CA . LEU A 1 227 ? -10.024 3.620 24.085 1.00 73.19 227 LEU A CA 1
ATOM 1783 C C . LEU A 1 227 ? -11.227 4.111 24.906 1.00 73.19 227 LEU A C 1
ATOM 1785 O O . LEU A 1 227 ? -12.260 3.446 24.940 1.00 73.19 227 LEU A O 1
ATOM 1789 N N . SER A 1 228 ? -11.161 5.295 25.523 1.00 70.69 228 SER A N 1
ATOM 1790 C CA . SER A 1 228 ? -12.344 5.882 26.176 1.00 70.69 228 SER A CA 1
ATOM 1791 C C . SER A 1 228 ? -13.401 6.293 25.141 1.00 70.69 228 SER A C 1
ATOM 1793 O O . SER A 1 228 ? -13.065 6.702 24.030 1.00 70.69 228 SER A O 1
ATOM 1795 N N . ALA A 1 229 ? -14.689 6.184 25.490 1.00 64.00 229 ALA A N 1
ATOM 1796 C CA . ALA A 1 229 ? -15.798 6.478 24.572 1.00 64.00 229 ALA A CA 1
ATOM 1797 C C . ALA A 1 229 ? -15.731 7.904 23.990 1.00 64.00 229 ALA A C 1
ATOM 1799 O O . ALA A 1 229 ? -15.970 8.092 22.797 1.00 64.00 229 ALA A O 1
ATOM 1800 N N . ASP A 1 230 ? -15.315 8.876 24.807 1.00 58.22 230 ASP A N 1
ATOM 1801 C CA . ASP A 1 230 ? -15.124 10.266 24.386 1.00 58.22 230 ASP A CA 1
ATOM 1802 C C . ASP A 1 230 ? -14.019 10.391 23.333 1.00 58.22 230 ASP A C 1
ATOM 1804 O O . ASP A 1 230 ? -14.200 11.071 22.331 1.00 58.22 230 ASP A O 1
ATOM 1808 N N . VAL A 1 231 ? -12.902 9.674 23.497 1.00 62.81 231 VAL A N 1
ATOM 1809 C CA . VAL A 1 231 ? -11.784 9.681 22.541 1.00 62.81 231 VAL A CA 1
ATOM 1810 C C . VAL A 1 231 ? -12.170 8.984 21.231 1.00 62.81 231 VAL A C 1
ATOM 1812 O O . VAL A 1 231 ? -11.778 9.458 20.168 1.00 62.81 231 VAL A O 1
ATOM 1815 N N . ARG A 1 232 ? -12.983 7.916 21.280 1.00 63.12 232 ARG A N 1
ATOM 1816 C CA . ARG A 1 232 ? -13.464 7.192 20.084 1.00 63.12 232 ARG A CA 1
ATOM 1817 C C . ARG A 1 232 ? -14.341 8.061 19.186 1.00 63.12 232 ARG A C 1
ATOM 1819 O O . ARG A 1 232 ? -14.113 8.122 17.984 1.00 63.12 232 ARG A O 1
ATOM 1826 N N . LEU A 1 233 ? -15.350 8.711 19.768 1.00 52.06 233 LEU A N 1
ATOM 1827 C CA . LEU A 1 233 ? -16.311 9.541 19.035 1.00 52.06 233 LEU A CA 1
ATOM 1828 C C . LEU A 1 233 ? -15.702 10.881 18.622 1.00 52.06 233 LEU A C 1
ATOM 1830 O O . LEU A 1 233 ? -15.906 11.311 17.491 1.00 52.06 233 LEU A O 1
ATOM 1834 N N . PHE A 1 234 ? -14.936 11.524 19.506 1.00 56.31 234 PHE A N 1
ATOM 1835 C CA . PHE A 1 234 ? -14.339 12.829 19.232 1.00 56.31 234 PHE A CA 1
ATOM 1836 C C . PHE A 1 234 ? -13.311 12.755 18.099 1.00 56.31 234 PHE A C 1
ATOM 1838 O O . PHE A 1 234 ? -13.414 13.518 17.143 1.00 56.31 234 PHE A O 1
ATOM 1845 N N . ARG A 1 235 ? -12.385 11.784 18.144 1.00 59.00 235 ARG A N 1
ATOM 1846 C CA . ARG A 1 235 ? -11.325 11.651 17.130 1.00 59.00 235 ARG A CA 1
ATOM 1847 C C . ARG A 1 235 ? -11.856 11.263 15.750 1.00 59.00 235 ARG A C 1
ATOM 1849 O O . ARG A 1 235 ? -11.317 11.724 14.752 1.00 59.00 235 ARG A O 1
ATOM 1856 N N . LEU A 1 236 ? -12.938 10.481 15.675 1.00 55.19 236 LEU A N 1
ATOM 1857 C CA . LEU A 1 236 ? -13.580 10.181 14.393 1.00 55.19 236 LEU A CA 1
ATOM 1858 C C . LEU A 1 236 ? -14.438 11.343 13.874 1.00 55.19 236 LEU A C 1
ATOM 1860 O O . LEU A 1 236 ? -14.415 11.606 12.681 1.00 55.19 236 LEU A O 1
ATOM 1864 N N . ILE A 1 237 ? -15.206 12.036 14.722 1.00 55.41 237 ILE A N 1
ATOM 1865 C CA . ILE A 1 237 ? -16.122 13.102 14.273 1.00 55.41 237 ILE A CA 1
ATOM 1866 C C . ILE A 1 237 ? -15.369 14.382 13.888 1.00 55.41 237 ILE A C 1
ATOM 1868 O O . ILE A 1 237 ? -15.759 15.034 12.919 1.00 55.41 237 ILE A O 1
ATOM 1872 N N . GLU A 1 238 ? -14.318 14.750 14.626 1.00 56.28 238 GLU A N 1
ATOM 1873 C CA . GLU A 1 238 ? -13.546 15.971 14.361 1.00 56.28 238 GLU A CA 1
ATOM 1874 C C . GLU A 1 238 ? -12.822 15.874 13.006 1.00 56.28 238 GLU A C 1
ATOM 1876 O O . GLU A 1 238 ? -12.980 16.758 12.159 1.00 56.28 238 GLU A O 1
ATOM 1881 N N . ASP A 1 239 ? -12.159 14.740 12.745 1.00 53.69 239 ASP A N 1
ATOM 1882 C CA . ASP A 1 239 ? -11.409 14.501 11.505 1.00 53.69 239 ASP A CA 1
ATOM 1883 C C . ASP A 1 239 ? -12.283 14.023 10.326 1.00 53.69 239 ASP A C 1
ATOM 1885 O O . ASP A 1 239 ? -11.959 14.316 9.180 1.00 53.69 239 ASP A O 1
ATOM 1889 N N . CYS A 1 240 ? -13.427 13.359 10.561 1.00 50.53 240 CYS A N 1
ATOM 1890 C CA . CYS A 1 240 ? -14.348 12.942 9.484 1.00 50.53 240 CYS A CA 1
ATOM 1891 C C . CYS A 1 240 ? -15.438 13.974 9.164 1.00 50.53 240 CYS A C 1
ATOM 1893 O O . CYS A 1 240 ? -16.332 13.681 8.370 1.00 50.53 240 CYS A O 1
ATOM 1895 N N . SER A 1 241 ? -15.396 15.187 9.727 1.00 53.88 241 SER A N 1
ATOM 1896 C CA . SER A 1 241 ? -16.311 16.271 9.324 1.00 53.88 241 SER A CA 1
ATOM 1897 C C . SER A 1 241 ? -16.214 16.611 7.821 1.00 53.88 241 SER A C 1
ATOM 1899 O O . SER A 1 241 ? -17.138 17.195 7.253 1.00 53.88 241 SER A O 1
ATOM 1901 N N . THR A 1 242 ? -15.138 16.172 7.161 1.00 46.47 242 THR A N 1
ATOM 1902 C CA . THR A 1 242 ? -14.871 16.278 5.720 1.00 46.47 242 THR A CA 1
ATOM 1903 C C . THR A 1 242 ? -15.239 15.020 4.916 1.00 46.47 242 THR A C 1
ATOM 1905 O O . THR A 1 242 ? -15.486 15.127 3.714 1.00 46.47 242 THR A O 1
ATOM 1908 N N . VAL A 1 243 ? -15.324 13.840 5.545 1.00 52.16 243 VAL A N 1
ATOM 1909 C CA . VAL A 1 243 ? -15.553 12.548 4.874 1.00 52.16 243 VAL A CA 1
ATOM 1910 C C . VAL A 1 243 ? -16.995 12.099 5.111 1.00 52.16 243 VAL A C 1
ATOM 1912 O O . VAL A 1 243 ? -17.411 11.822 6.234 1.00 52.16 243 VAL A O 1
ATOM 1915 N N . SER A 1 244 ? -17.794 12.011 4.043 1.00 53.28 244 SER A N 1
ATOM 1916 C CA . SER A 1 244 ? -19.158 11.475 4.116 1.00 53.28 244 SER A CA 1
ATOM 1917 C C . SER A 1 244 ? -19.108 9.996 4.519 1.00 53.28 244 SER A C 1
ATOM 1919 O O . SER A 1 244 ? -18.899 9.130 3.675 1.00 53.28 244 SER A O 1
ATOM 1921 N N . LEU A 1 245 ? -19.243 9.704 5.817 1.00 51.38 245 LEU A N 1
ATOM 1922 C CA . LEU A 1 245 ? -19.186 8.333 6.330 1.00 51.38 245 LEU A CA 1
ATOM 1923 C C . LEU A 1 245 ? -20.341 7.500 5.737 1.00 51.38 245 LEU A C 1
ATOM 1925 O O . LEU A 1 245 ? -21.508 7.839 5.980 1.00 51.38 245 LEU A O 1
ATOM 1929 N N . PRO A 1 246 ? -20.059 6.400 5.009 1.00 52.91 246 PRO A N 1
ATOM 1930 C CA . PRO A 1 246 ? -21.079 5.460 4.564 1.00 52.91 246 PRO A CA 1
ATOM 1931 C C . PRO A 1 246 ? -21.910 4.926 5.736 1.00 52.91 246 PRO A C 1
ATOM 1933 O O . PRO A 1 246 ? -21.427 4.794 6.863 1.00 52.91 246 PRO A O 1
ATOM 1936 N N . GLN A 1 247 ? -23.164 4.559 5.467 1.00 47.03 247 GLN A N 1
ATOM 1937 C CA . GLN A 1 247 ? -24.096 4.032 6.473 1.00 47.03 247 GLN A CA 1
ATOM 1938 C C . GLN A 1 247 ? -23.530 2.822 7.243 1.00 47.03 247 GLN A C 1
ATOM 1940 O O . GLN A 1 247 ? -23.798 2.689 8.434 1.00 47.03 247 GLN A O 1
ATOM 1945 N N . ALA A 1 248 ? -22.699 2.006 6.584 1.00 40.59 248 ALA A N 1
ATOM 1946 C CA . ALA A 1 248 ? -22.009 0.858 7.171 1.00 40.59 248 ALA A CA 1
ATOM 1947 C C . ALA A 1 248 ? -21.039 1.247 8.299 1.00 40.59 248 ALA A C 1
ATOM 1949 O O . ALA A 1 248 ? -20.947 0.547 9.303 1.00 40.59 248 ALA A O 1
ATOM 1950 N N . ILE A 1 249 ? -20.366 2.399 8.179 1.00 51.25 249 ILE A N 1
ATOM 1951 C CA . ILE A 1 249 ? -19.476 2.909 9.226 1.00 51.25 249 ILE A CA 1
ATOM 1952 C C . ILE A 1 249 ? -20.311 3.333 10.436 1.00 51.25 249 ILE A C 1
ATOM 1954 O O . ILE A 1 249 ? -20.017 2.948 11.562 1.00 51.25 249 ILE A O 1
ATOM 1958 N N . ARG A 1 250 ? -21.425 4.046 10.211 1.00 51.28 250 ARG A N 1
ATOM 1959 C CA . ARG A 1 250 ? -22.343 4.428 11.296 1.00 51.28 250 ARG A CA 1
ATOM 1960 C C . ARG A 1 250 ? -22.926 3.216 12.023 1.00 51.28 250 ARG A C 1
ATOM 1962 O O . ARG A 1 250 ? -23.015 3.274 13.241 1.00 51.28 250 ARG A O 1
ATOM 1969 N N . SER A 1 251 ? -23.309 2.149 11.318 1.00 47.16 251 SER A N 1
ATOM 1970 C CA . SER A 1 251 ? -23.827 0.930 11.958 1.00 47.16 251 SER A CA 1
ATOM 1971 C C . SER A 1 251 ? -22.743 0.170 12.717 1.00 47.16 251 SER A C 1
ATOM 1973 O O . SER A 1 251 ? -22.984 -0.196 13.857 1.00 47.16 251 SER A O 1
ATOM 1975 N N . LEU A 1 252 ? -21.528 0.039 12.167 1.00 51.09 252 LEU A N 1
ATOM 1976 C CA . LEU A 1 252 ? -20.382 -0.537 12.886 1.00 51.09 252 LEU A CA 1
ATOM 1977 C C . LEU A 1 252 ? -20.135 0.168 14.227 1.00 51.09 252 LEU A C 1
ATOM 1979 O O . LEU A 1 252 ? -19.844 -0.494 15.211 1.00 51.09 252 LEU A O 1
ATOM 1983 N N . PHE A 1 253 ? -20.307 1.490 14.289 1.00 51.88 253 PHE A N 1
ATOM 1984 C CA . PHE A 1 253 ? -20.128 2.255 15.526 1.00 51.88 253 PHE A CA 1
ATOM 1985 C C . PHE A 1 253 ? -21.363 2.308 16.439 1.00 51.88 253 PHE A C 1
ATOM 1987 O O . PHE A 1 253 ? -21.204 2.482 17.646 1.00 51.88 253 PHE A O 1
ATOM 1994 N N . LEU A 1 254 ? -22.579 2.174 15.898 1.00 46.94 254 LEU A N 1
ATOM 1995 C CA . LEU A 1 254 ? -23.832 2.157 16.668 1.00 46.94 254 LEU A CA 1
ATOM 1996 C C . LEU A 1 254 ? -24.150 0.773 17.253 1.00 46.94 254 LEU A C 1
ATOM 1998 O O . LEU A 1 254 ? -24.730 0.704 18.331 1.00 46.94 254 LEU A O 1
ATOM 2002 N N . ASP A 1 255 ? -23.737 -0.305 16.583 1.00 44.06 255 ASP A N 1
ATOM 2003 C CA . ASP A 1 255 ? -23.924 -1.692 17.030 1.00 44.06 255 ASP A CA 1
ATOM 2004 C C . ASP A 1 255 ? -22.884 -2.119 18.093 1.00 44.06 255 ASP A C 1
ATOM 2006 O O . ASP A 1 255 ? -22.920 -3.243 18.590 1.00 44.06 255 ASP A O 1
ATOM 2010 N N . TRP A 1 256 ? -21.946 -1.233 18.456 1.00 46.81 256 TRP A N 1
ATOM 2011 C CA . TRP A 1 256 ? -20.929 -1.446 19.500 1.00 46.81 256 TRP A CA 1
ATOM 2012 C C . TRP A 1 256 ? -21.312 -0.867 20.879 1.00 46.81 256 TRP A C 1
ATOM 2014 O O . TRP A 1 256 ? -20.449 -0.783 21.759 1.00 46.81 256 TRP A O 1
ATOM 2024 N N . ALA A 1 257 ? -22.575 -0.458 21.063 1.00 37.66 257 ALA A N 1
ATOM 2025 C CA . ALA A 1 257 ? -23.162 -0.011 22.335 1.00 37.66 257 ALA A CA 1
ATOM 2026 C C . ALA A 1 257 ? -23.901 -1.151 23.054 1.00 37.66 257 ALA A C 1
ATOM 2028 O O . ALA A 1 257 ? -23.735 -1.258 24.292 1.00 37.66 257 ALA A O 1
#

Secondary structure (DSSP, 8-state):
-------PPPTT----------S----HHHHHHHHHHHHHHHHHHHHTT-HHHHHHHHTSHHHHHHHHHHHHH-SS-HHHHHHHTT-HHHHHHHHHHS-GGGGG---TTT---HHHHHHTSPTTTSTTTTSHHHHHHHHHHHH-TT-TTTS-HHHHHHTTGGGT--S-HHHHHHHHHT-B-TTS-BHHHHHHHTT-HHHHHHHHHTT--S--B-TTS-BHHHHHHHS-HHHHHHHHHHHGGGS---HHHHHHHHTT-

pLDDT: mean 71.3, std 19.4, range [25.58, 94.0]

Sequence (257 aa):
MIEAKNVMPSVDGTYVPLDLEAQDQEPRIEHDARVESLSKELHEYVQLDNADAVRDLLSNDGNLKLFVEGLYQSPYSSLHYAVDNACGDVLVVLLDKLPLDVWLLRTEESGRTPLMLTADKGKGEHPYSDGSLLDILIEQIKYNRYWPTDRSPDLVTTFAWEDKWTGTRNEGIAAIVNATDLTGNTALHLAFERENWEFCAKLIAADAKTDIANDEGKTVHALMQGLSADVRLFRLIEDCSTVSLPQAIRSLFLDWA